Protein AF-0000000075324319 (afdb_homodimer)

Organism: Citrus sinensis (NCBI:txid2711)

Sequence (374 aa):
MEMEGKIQKNSRFKRVCVFCGSSTGKRNCYSDAAIDLAHELVARRLDLVYGGGSIGLMGLVSKAVHHGGGNVIGIIPRTLMNKEITGETVGEVRPVADMHQRKAEMARHSDCFIALPGGYGTLEELLEVITWAQLGIHDKPVCVANKPKSPLMMALSSLLSATSLSQHQTLKNLFKNLRSTCLCMMEMEMEGKIQKNSRFKRVCVFCGSSTGKRNCYSDAAIDLAHELVARRLDLVYGGGSIGLMGLVSKAVHHGGGNVIGIIPRTLMNKEITGETVGEVRPVADMHQRKAEMARHSDCFIALPGGYGTLEELLEVITWAQLGIHDKPVCVANKPKSPLMMALSSLLSATSLSQHQTLKNLFKNLRSTCLCMME

Solvent-accessible surface area (backbone atoms only — not comparable to full-atom values): 18983 Å² total; per-residue (Å²): 137,81,77,73,71,77,73,71,55,74,44,85,47,54,25,37,21,45,38,44,12,72,49,49,69,94,44,68,67,46,49,51,49,32,46,52,50,18,53,49,32,34,69,41,66,28,27,40,27,35,63,46,33,28,33,36,34,34,22,48,25,46,47,49,19,40,73,63,71,27,53,34,39,18,33,26,24,58,86,44,40,76,75,33,45,81,56,74,75,63,72,43,76,42,74,35,86,35,71,63,52,25,55,50,51,44,55,70,64,30,52,31,38,36,31,42,61,49,42,56,60,25,50,24,56,49,34,44,55,52,38,36,36,74,71,63,75,43,84,59,55,43,22,35,48,56,56,80,82,28,30,62,41,39,15,49,49,28,39,48,69,58,26,82,58,75,69,57,65,66,54,68,50,19,66,20,50,50,80,66,40,32,58,42,62,38,88,138,80,77,73,70,77,73,70,55,74,44,86,45,55,24,36,21,46,37,44,12,71,50,49,70,95,44,67,67,45,50,50,50,32,47,52,50,19,52,50,31,35,68,40,66,28,28,41,28,36,62,46,34,27,34,35,33,33,21,48,26,49,46,49,20,40,74,65,71,28,54,31,39,17,33,28,24,59,86,43,41,76,75,32,44,80,56,74,76,64,73,44,75,43,75,34,87,33,70,63,52,25,54,50,50,45,55,70,63,29,52,31,40,37,31,42,60,48,41,56,59,26,50,26,56,51,33,43,57,52,37,36,37,73,71,62,74,45,84,59,54,44,22,37,48,55,56,78,83,30,29,62,41,40,16,48,50,29,38,47,68,60,26,82,55,76,69,52,66,66,54,69,51,19,66,20,49,50,80,68,38,33,57,42,63,36,88

Radius of gyration: 21.72 Å; Cα contacts (8 Å, |Δi|>4): 749; chains: 2; bounding box: 38×88×51 Å

Structure (mmCIF, N/CA/C/O backbone):
data_AF-0000000075324319-model_v1
#
loop_
_entity.id
_entity.type
_entity.pdbx_description
1 polymer "Cytokinin riboside 5'-monophosphate phosphoribohydrolase"
#
loop_
_atom_site.group_PDB
_atom_site.id
_atom_site.type_symbol
_atom_site.label_atom_id
_atom_site.label_alt_id
_atom_site.label_comp_id
_atom_site.label_asym_id
_atom_site.label_entity_id
_atom_site.label_seq_id
_atom_site.pdbx_PDB_ins_code
_atom_site.Cartn_x
_atom_site.Cartn_y
_atom_site.Cartn_z
_atom_site.occupancy
_atom_site.B_iso_or_equiv
_atom_site.auth_seq_id
_atom_site.auth_comp_id
_atom_site.auth_asym_id
_atom_site.auth_atom_id
_atom_site.pdbx_PDB_model_num
ATOM 1 N N . MET A 1 1 ? 12.469 -40.875 -32.312 1 28.97 1 MET A N 1
ATOM 2 C CA . MET A 1 1 ? 11.438 -39.938 -31.844 1 28.97 1 MET A CA 1
ATOM 3 C C . MET A 1 1 ? 11.836 -39.312 -30.516 1 28.97 1 MET A C 1
ATOM 5 O O . MET A 1 1 ? 11.711 -39.938 -29.469 1 28.97 1 MET A O 1
ATOM 9 N N . GLU A 1 2 ? 12.969 -38.562 -30.328 1 32.25 2 GLU A N 1
ATOM 10 C CA . GLU A 1 2 ? 13.875 -38.188 -29.25 1 32.25 2 GLU A CA 1
ATOM 11 C C . GLU A 1 2 ? 13.172 -37.25 -28.25 1 32.25 2 GLU A C 1
ATOM 13 O O . GLU A 1 2 ? 12.5 -36.312 -28.656 1 32.25 2 GLU A O 1
ATOM 18 N N . MET A 1 3 ? 12.641 -37.781 -27.109 1 31.81 3 MET A N 1
ATOM 19 C CA . MET A 1 3 ? 12 -37.156 -25.953 1 31.81 3 MET A CA 1
ATOM 20 C C . MET A 1 3 ? 12.703 -35.875 -25.578 1 31.81 3 MET A C 1
ATOM 22 O O . MET A 1 3 ? 13.867 -35.875 -25.188 1 31.81 3 MET A O 1
ATOM 26 N N . GLU A 1 4 ? 12.656 -34.844 -26.406 1 35.25 4 GLU A N 1
ATOM 27 C CA . GLU A 1 4 ? 13.234 -33.562 -26.062 1 35.25 4 GLU A CA 1
ATOM 28 C C . GLU A 1 4 ? 13.109 -33.281 -24.562 1 35.25 4 GLU A C 1
ATOM 30 O O . GLU A 1 4 ? 12.016 -33.375 -24 1 35.25 4 GLU A O 1
ATOM 35 N N . GLY A 1 5 ? 13.984 -33.719 -23.797 1 35.56 5 GLY A N 1
ATOM 36 C CA . GLY A 1 5 ? 14.188 -33.531 -22.375 1 35.56 5 GLY A CA 1
ATOM 37 C C . GLY A 1 5 ? 13.617 -32.219 -21.844 1 35.56 5 GLY A C 1
ATOM 38 O O . GLY A 1 5 ? 13.914 -31.156 -22.359 1 35.56 5 GLY A O 1
ATOM 39 N N . LYS A 1 6 ? 12.32 -32.125 -21.516 1 40.47 6 LYS A N 1
ATOM 40 C CA . LYS A 1 6 ? 11.734 -31.016 -20.781 1 40.47 6 LYS A CA 1
ATOM 41 C C . LYS A 1 6 ? 12.766 -30.344 -19.875 1 40.47 6 LYS A C 1
ATOM 43 O O . LYS A 1 6 ? 13.242 -30.953 -18.922 1 40.47 6 LYS A O 1
ATOM 48 N N . ILE A 1 7 ? 13.828 -29.672 -20.344 1 40.31 7 ILE A N 1
ATOM 49 C CA . ILE A 1 7 ? 14.82 -28.922 -19.578 1 40.31 7 ILE A CA 1
ATOM 50 C C . ILE A 1 7 ? 14.156 -28.266 -18.359 1 40.31 7 ILE A C 1
ATOM 52 O O . ILE A 1 7 ? 13.258 -27.438 -18.516 1 40.31 7 ILE A O 1
ATOM 56 N N . GLN A 1 8 ? 13.945 -29.016 -17.344 1 46.31 8 GLN A N 1
ATOM 57 C CA . GLN A 1 8 ? 13.578 -28.531 -16.016 1 46.31 8 GLN A CA 1
ATOM 58 C C . GLN A 1 8 ? 14.297 -27.234 -15.68 1 46.31 8 GLN A C 1
ATOM 60 O O . GLN A 1 8 ? 15.531 -27.203 -15.625 1 46.31 8 GLN A O 1
ATOM 65 N N . LYS A 1 9 ? 13.852 -26.047 -16.172 1 49.28 9 LYS A N 1
ATOM 66 C CA . LYS A 1 9 ? 14.453 -24.75 -15.875 1 49.28 9 LYS A CA 1
ATOM 67 C C . LYS A 1 9 ? 14.5 -24.5 -14.375 1 49.28 9 LYS A C 1
ATOM 69 O O . LYS A 1 9 ? 13.477 -24.578 -13.695 1 49.28 9 LYS A O 1
ATOM 74 N N . ASN A 1 10 ? 15.594 -24.938 -13.719 1 54.97 10 ASN A N 1
ATOM 75 C CA . ASN A 1 10 ? 15.805 -24.75 -12.281 1 54.97 10 ASN A CA 1
ATOM 76 C C . ASN A 1 10 ? 15.805 -23.281 -11.898 1 54.97 10 ASN A C 1
ATOM 78 O O . ASN A 1 10 ? 16.625 -22.5 -12.406 1 54.97 10 ASN A O 1
ATOM 82 N N . SER A 1 11 ? 14.734 -22.719 -11.406 1 58.16 11 SER A N 1
ATOM 83 C CA . SER A 1 11 ? 14.609 -21.328 -10.969 1 58.16 11 SER A CA 1
ATOM 84 C C . SER A 1 11 ? 15.352 -21.094 -9.656 1 58.16 11 SER A C 1
ATOM 86 O O . SER A 1 11 ? 15.422 -22 -8.812 1 58.16 11 SER A O 1
ATOM 88 N N . ARG A 1 12 ? 16.094 -20.016 -9.625 1 72.25 12 ARG A N 1
ATOM 89 C CA . ARG A 1 12 ? 16.688 -19.562 -8.375 1 72.25 12 ARG A CA 1
ATOM 90 C C . ARG A 1 12 ? 15.625 -19.266 -7.324 1 72.25 12 ARG A C 1
ATOM 92 O O . ARG A 1 12 ? 15.914 -19.219 -6.129 1 72.25 12 ARG A O 1
ATOM 99 N N . PHE A 1 13 ? 14.383 -19.344 -7.898 1 82.5 13 PHE A N 1
ATOM 100 C CA . PHE A 1 13 ? 13.273 -19.047 -6.992 1 82.5 13 PHE A CA 1
ATOM 101 C C . PHE A 1 13 ? 12.445 -20.297 -6.734 1 82.5 13 PHE A C 1
ATOM 103 O O . PHE A 1 13 ? 12.383 -21.188 -7.578 1 82.5 13 PHE A O 1
ATOM 110 N N . LYS A 1 14 ? 11.898 -20.344 -5.645 1 91.88 14 LYS A N 1
ATOM 111 C CA . LYS A 1 14 ? 11.062 -21.484 -5.285 1 91.88 14 LYS A CA 1
ATOM 112 C C . LYS A 1 14 ? 9.594 -21.078 -5.176 1 91.88 14 LYS A C 1
ATOM 114 O O . LYS A 1 14 ? 8.711 -21.844 -5.562 1 91.88 14 LYS A O 1
ATOM 119 N N . ARG A 1 15 ? 9.367 -19.859 -4.68 1 96.19 15 ARG A N 1
ATOM 120 C CA . ARG A 1 15 ? 7.996 -19.422 -4.438 1 96.19 15 ARG A CA 1
ATOM 121 C C . ARG A 1 15 ? 7.762 -18.031 -5.012 1 96.19 15 ARG A C 1
ATOM 123 O O . ARG A 1 15 ? 8.562 -17.109 -4.793 1 96.19 15 ARG A O 1
ATOM 130 N N . VAL A 1 16 ? 6.637 -17.891 -5.73 1 94.69 16 VAL A N 1
ATOM 131 C CA . VAL A 1 16 ? 6.277 -16.641 -6.379 1 94.69 16 VAL A CA 1
ATOM 132 C C . VAL A 1 16 ? 5.004 -16.078 -5.75 1 94.69 16 VAL A C 1
ATOM 134 O O . VAL A 1 16 ? 3.99 -16.766 -5.664 1 94.69 16 VAL A O 1
ATOM 137 N N . CYS A 1 17 ? 5.109 -14.859 -5.309 1 97.38 17 CYS A N 1
ATOM 138 C CA . CYS A 1 17 ? 3.926 -14.141 -4.844 1 97.38 17 CYS A CA 1
ATOM 139 C C . CYS A 1 17 ? 3.193 -13.484 -6.012 1 97.38 17 CYS A C 1
ATOM 141 O O . CYS A 1 17 ? 3.785 -12.711 -6.766 1 97.38 17 CYS A O 1
ATOM 143 N N . VAL A 1 18 ? 1.938 -13.805 -6.156 1 95.62 18 VAL A N 1
ATOM 144 C CA . VAL A 1 18 ? 1.154 -13.219 -7.242 1 95.62 18 VAL A CA 1
ATOM 145 C C . VAL A 1 18 ? 0.071 -12.312 -6.668 1 95.62 18 VAL A C 1
ATOM 147 O O . VAL A 1 18 ? -0.739 -12.742 -5.844 1 95.62 18 VAL A O 1
ATOM 150 N N . PHE A 1 19 ? 0.114 -11.039 -7.078 1 95.19 19 PHE A N 1
ATOM 151 C CA . PHE A 1 19 ? -0.96 -10.086 -6.809 1 95.19 19 PHE A CA 1
ATOM 152 C C . PHE A 1 19 ? -1.926 -10.016 -7.988 1 95.19 19 PHE A C 1
ATOM 154 O O . PHE A 1 19 ? -1.509 -9.789 -9.125 1 95.19 19 PHE A O 1
ATOM 161 N N . CYS A 1 20 ? -3.273 -10.18 -7.66 1 91.44 20 CYS A N 1
ATOM 162 C CA . CYS A 1 20 ? -4.238 -10.078 -8.75 1 91.44 20 CYS A CA 1
ATOM 163 C C . CYS A 1 20 ? -5.641 -9.805 -8.219 1 91.44 20 CYS A C 1
ATOM 165 O O . CYS A 1 20 ? -5.875 -9.883 -7.008 1 91.44 20 CYS A O 1
ATOM 167 N N . GLY A 1 21 ? -6.504 -9.5 -9.117 1 88.06 21 GLY A N 1
ATOM 168 C CA . GLY A 1 21 ? -7.812 -8.992 -8.75 1 88.06 21 GLY A CA 1
ATOM 169 C C . GLY A 1 21 ? -8.742 -10.07 -8.219 1 88.06 21 GLY A C 1
ATOM 170 O O . GLY A 1 21 ? -8.695 -11.219 -8.664 1 88.06 21 GLY A O 1
ATOM 171 N N . SER A 1 22 ? -9.664 -9.672 -7.332 1 88.62 22 SER A N 1
ATOM 172 C CA . SER A 1 22 ? -10.727 -10.539 -6.836 1 88.62 22 SER A CA 1
ATOM 173 C C . SER A 1 22 ? -11.859 -10.672 -7.848 1 88.62 22 SER A C 1
ATOM 175 O O . SER A 1 22 ? -12.812 -11.422 -7.625 1 88.62 22 SER A O 1
ATOM 177 N N . SER A 1 23 ? -11.766 -9.945 -8.891 1 84.69 23 SER A N 1
ATOM 178 C CA . SER A 1 23 ? -12.68 -10.055 -10.031 1 84.69 23 SER A CA 1
ATOM 179 C C . SER A 1 23 ? -11.922 -10.391 -11.305 1 84.69 23 SER A C 1
ATOM 181 O O . SER A 1 23 ? -10.703 -10.219 -11.383 1 84.69 23 SER A O 1
ATOM 183 N N . THR A 1 24 ? -12.602 -10.984 -12.336 1 79.19 24 THR A N 1
ATOM 184 C CA . THR A 1 24 ? -11.945 -11.336 -13.586 1 79.19 24 THR A CA 1
ATOM 185 C C . THR A 1 24 ? -11.805 -10.109 -14.484 1 79.19 24 THR A C 1
ATOM 187 O O . THR A 1 24 ? -11.039 -10.117 -15.445 1 79.19 24 THR A O 1
ATOM 190 N N . GLY A 1 25 ? -12.367 -9.086 -14.016 1 70.44 25 GLY A N 1
ATOM 191 C CA . GLY A 1 25 ? -12.375 -7.902 -14.859 1 70.44 25 GLY A CA 1
ATOM 192 C C . GLY A 1 25 ? -13.211 -8.062 -16.109 1 70.44 25 GLY A C 1
ATOM 193 O O . GLY A 1 25 ? -13.969 -9.023 -16.234 1 70.44 25 GLY A O 1
ATOM 194 N N . LYS A 1 26 ? -13.219 -6.977 -16.891 1 67.44 26 LYS A N 1
ATOM 195 C CA . LYS A 1 26 ? -14.078 -6.926 -18.078 1 67.44 26 LYS A CA 1
ATOM 196 C C . LYS A 1 26 ? -13.367 -7.5 -19.297 1 67.44 26 LYS A C 1
ATOM 198 O O . LYS A 1 26 ? -14 -7.762 -20.328 1 67.44 26 LYS A O 1
ATOM 203 N N . ARG A 1 27 ? -12.086 -7.828 -19.062 1 67.94 27 ARG A N 1
ATOM 204 C CA . ARG A 1 27 ? -11.336 -8.219 -20.25 1 67.94 27 ARG A CA 1
ATOM 205 C C . ARG A 1 27 ? -10.867 -9.664 -20.141 1 67.94 27 ARG A C 1
ATOM 207 O O . ARG A 1 27 ? -10.234 -10.055 -19.156 1 67.94 27 ARG A O 1
ATOM 214 N N . ASN A 1 28 ? -11.164 -10.383 -21.188 1 75.5 28 ASN A N 1
ATOM 215 C CA . ASN A 1 28 ? -10.727 -11.773 -21.281 1 75.5 28 ASN A CA 1
ATOM 216 C C . ASN A 1 28 ? -9.211 -11.891 -21.188 1 75.5 28 ASN A C 1
ATOM 218 O O . ASN A 1 28 ? -8.688 -12.906 -20.719 1 75.5 28 ASN A O 1
ATOM 222 N N . CYS A 1 29 ? -8.656 -10.914 -21.594 1 76.62 29 CYS A N 1
ATOM 223 C CA . CYS A 1 29 ? -7.195 -10.938 -21.625 1 76.62 29 CYS A CA 1
ATOM 224 C C . CYS A 1 29 ? -6.637 -11.039 -20.203 1 76.62 29 CYS A C 1
ATOM 226 O O . CYS A 1 29 ? -5.527 -11.539 -20 1 76.62 29 CYS A O 1
ATOM 228 N N . TYR A 1 30 ? -7.422 -10.688 -19.219 1 81.75 30 TYR A N 1
ATOM 229 C CA . TYR A 1 30 ? -6.969 -10.805 -17.828 1 81.75 30 TYR A CA 1
ATOM 230 C C . TYR A 1 30 ? -6.961 -12.266 -17.391 1 81.75 30 TYR A C 1
ATOM 232 O O . TYR A 1 30 ? -6 -12.727 -16.766 1 81.75 30 TYR A O 1
ATOM 240 N N . SER A 1 31 ? -7.957 -12.922 -17.766 1 87.88 31 SER A N 1
ATOM 241 C CA . SER A 1 31 ? -8.047 -14.344 -17.453 1 87.88 31 SER A CA 1
ATOM 242 C C . SER A 1 31 ? -6.957 -15.148 -18.156 1 87.88 31 SER A C 1
ATOM 244 O O . SER A 1 31 ? -6.359 -16.047 -17.578 1 87.88 31 SER A O 1
ATOM 246 N N . ASP A 1 32 ? -6.719 -14.789 -19.359 1 86.06 32 ASP A N 1
ATOM 247 C CA . ASP A 1 32 ? -5.676 -15.461 -20.125 1 86.06 32 ASP A CA 1
ATOM 248 C C . ASP A 1 32 ? -4.309 -15.281 -19.469 1 86.06 32 ASP A C 1
ATOM 250 O O . ASP A 1 32 ? -3.521 -16.219 -19.391 1 86.06 32 ASP A O 1
ATOM 254 N N . ALA A 1 33 ? -4.043 -14.109 -19.016 1 84.19 33 ALA A N 1
ATOM 255 C CA . ALA A 1 33 ? -2.771 -13.812 -18.359 1 84.19 33 ALA A CA 1
ATOM 256 C C . ALA A 1 33 ? -2.604 -14.648 -17.078 1 84.19 33 ALA A C 1
ATOM 258 O O . ALA A 1 33 ? -1.512 -15.148 -16.797 1 84.19 33 ALA A O 1
ATOM 259 N N . ALA A 1 34 ? -3.693 -14.766 -16.406 1 89.94 34 ALA A N 1
ATOM 260 C CA . ALA A 1 34 ? -3.662 -15.555 -15.172 1 89.94 34 ALA A CA 1
ATOM 261 C C . ALA A 1 34 ? -3.367 -17.016 -15.469 1 89.94 34 ALA A C 1
ATOM 263 O O . ALA A 1 34 ? -2.529 -17.641 -14.805 1 89.94 34 ALA A O 1
ATOM 264 N N . ILE A 1 35 ? -3.969 -17.5 -16.484 1 91.12 35 ILE A N 1
ATOM 265 C CA . ILE A 1 35 ? -3.812 -18.906 -16.844 1 91.12 35 ILE A CA 1
ATOM 266 C C . ILE A 1 35 ? -2.41 -19.141 -17.406 1 91.12 35 ILE A C 1
ATOM 268 O O . ILE A 1 35 ? -1.756 -20.125 -17.062 1 91.12 35 ILE A O 1
ATOM 272 N N . ASP A 1 36 ? -1.982 -18.234 -18.203 1 88.19 36 ASP A N 1
ATOM 273 C CA . ASP A 1 36 ? -0.638 -18.328 -18.766 1 88.19 36 ASP A CA 1
ATOM 274 C C . ASP A 1 36 ? 0.418 -18.328 -17.672 1 88.19 36 ASP A C 1
ATOM 276 O O . ASP A 1 36 ? 1.362 -19.109 -17.703 1 88.19 36 ASP A O 1
ATOM 280 N N . LEU A 1 37 ? 0.26 -17.438 -16.734 1 89.69 37 LEU A N 1
ATOM 281 C CA . LEU A 1 37 ? 1.2 -17.391 -15.617 1 89.69 37 LEU A CA 1
ATOM 282 C C . LEU A 1 37 ? 1.175 -18.688 -14.82 1 89.69 37 LEU A C 1
ATOM 284 O O . LEU A 1 37 ? 2.227 -19.219 -14.461 1 89.69 37 LEU A O 1
ATOM 288 N N . ALA A 1 38 ? 0.025 -19.188 -14.609 1 93.81 38 ALA A N 1
ATOM 289 C CA . ALA A 1 38 ? -0.112 -20.438 -13.867 1 93.81 38 ALA A CA 1
ATOM 290 C C . ALA A 1 38 ? 0.639 -21.562 -14.555 1 93.81 38 ALA A C 1
ATOM 292 O O . ALA A 1 38 ? 1.379 -22.312 -13.914 1 93.81 38 ALA A O 1
ATOM 293 N N . HIS A 1 39 ? 0.461 -21.641 -15.812 1 92.5 39 HIS A N 1
ATOM 294 C CA . HIS A 1 39 ? 1.127 -22.688 -16.578 1 92.5 39 HIS A CA 1
ATOM 295 C C . HIS A 1 39 ? 2.643 -22.547 -16.516 1 92.5 39 HIS A C 1
ATOM 297 O O . HIS A 1 39 ? 3.359 -23.547 -16.391 1 92.5 39 HIS A O 1
ATOM 303 N N . GLU A 1 40 ? 3.086 -21.312 -16.531 1 87.88 40 GLU A N 1
ATOM 304 C CA . GLU A 1 40 ? 4.52 -21.062 -16.422 1 87.88 40 GLU A CA 1
ATOM 305 C C . GLU A 1 40 ? 5.059 -21.469 -15.055 1 87.88 40 GLU A C 1
ATOM 307 O O . GLU A 1 40 ? 6.141 -22.047 -14.953 1 87.88 40 GLU A O 1
ATOM 312 N N . LEU A 1 41 ? 4.355 -21.188 -14.047 1 91.69 41 LEU A N 1
ATOM 313 C CA . LEU A 1 41 ? 4.773 -21.547 -12.695 1 91.69 41 LEU A CA 1
ATOM 314 C C . LEU A 1 41 ? 4.891 -23.062 -12.562 1 91.69 41 LEU A C 1
ATOM 316 O O . LEU A 1 41 ? 5.887 -23.562 -12.039 1 91.69 41 LEU A O 1
ATOM 320 N N . VAL A 1 42 ? 3.928 -23.75 -13.07 1 93.69 42 VAL A N 1
ATOM 321 C CA . VAL A 1 42 ? 3.906 -25.219 -12.984 1 93.69 42 VAL A CA 1
ATOM 322 C C . VAL A 1 42 ? 5.07 -25.797 -13.781 1 93.69 42 VAL A C 1
ATOM 324 O O . VAL A 1 42 ? 5.797 -26.672 -13.297 1 93.69 42 VAL A O 1
ATOM 327 N N . ALA A 1 43 ? 5.23 -25.266 -14.984 1 89.31 43 ALA A N 1
ATOM 328 C CA . ALA A 1 43 ? 6.281 -25.75 -15.875 1 89.31 43 ALA A CA 1
ATOM 329 C C . ALA A 1 43 ? 7.66 -25.562 -15.25 1 89.31 43 ALA A C 1
ATOM 331 O O . ALA A 1 43 ? 8.555 -26.391 -15.461 1 89.31 43 ALA A O 1
ATOM 332 N N . ARG A 1 44 ? 7.773 -24.562 -14.406 1 87.94 44 ARG A N 1
ATOM 333 C CA . ARG A 1 44 ? 9.07 -24.25 -13.812 1 87.94 44 ARG A CA 1
ATOM 334 C C . ARG A 1 44 ? 9.156 -24.781 -12.383 1 87.94 44 ARG A C 1
ATOM 336 O O . ARG A 1 44 ? 10.141 -24.531 -11.688 1 87.94 44 ARG A O 1
ATOM 343 N N . ARG A 1 45 ? 8.141 -25.422 -11.969 1 92.44 45 ARG A N 1
ATOM 344 C CA . ARG A 1 45 ? 8.07 -26.031 -10.641 1 92.44 45 ARG A CA 1
ATOM 345 C C . ARG A 1 45 ? 8.195 -24.969 -9.547 1 92.44 45 ARG A C 1
ATOM 347 O O . ARG A 1 45 ? 8.945 -25.141 -8.586 1 92.44 45 ARG A O 1
ATOM 354 N N . LEU A 1 46 ? 7.539 -23.891 -9.773 1 92.94 46 LEU A N 1
ATOM 355 C CA . LEU A 1 46 ? 7.461 -22.812 -8.805 1 92.94 46 LEU A CA 1
ATOM 356 C C . LEU A 1 46 ? 6.152 -22.875 -8.023 1 92.94 46 LEU A C 1
ATOM 358 O O . LEU A 1 46 ? 5.098 -23.172 -8.586 1 92.94 46 LEU A O 1
ATOM 362 N N . ASP A 1 47 ? 6.254 -22.578 -6.742 1 96.62 47 ASP A N 1
ATOM 363 C CA . ASP A 1 47 ? 5.074 -22.531 -5.887 1 96.62 47 ASP A CA 1
ATOM 364 C C . ASP A 1 47 ? 4.395 -21.172 -5.953 1 96.62 47 ASP A C 1
ATOM 366 O O . ASP A 1 47 ? 5.051 -20.156 -6.184 1 96.62 47 ASP A O 1
ATOM 370 N N . LEU A 1 48 ? 3.111 -21.234 -5.719 1 97.81 48 LEU A N 1
ATOM 371 C CA . LEU A 1 48 ? 2.314 -20 -5.734 1 97.81 48 LEU A CA 1
ATOM 372 C C . LEU A 1 48 ? 1.999 -19.547 -4.312 1 97.81 48 LEU A C 1
ATOM 374 O O . LEU A 1 48 ? 1.531 -20.344 -3.49 1 97.81 48 LEU A O 1
ATOM 378 N N . VAL A 1 49 ? 2.283 -18.312 -3.996 1 98.62 49 VAL A N 1
ATOM 379 C CA . VAL A 1 49 ? 1.758 -17.578 -2.844 1 98.62 49 VAL A CA 1
ATOM 380 C C . VAL A 1 49 ? 0.825 -16.469 -3.312 1 98.62 49 VAL A C 1
ATOM 382 O O . VAL A 1 49 ? 1.187 -15.672 -4.184 1 98.62 49 VAL A O 1
ATOM 385 N N . TYR A 1 50 ? -0.432 -16.438 -2.809 1 98.38 50 TYR A N 1
ATOM 386 C CA . TYR A 1 50 ? -1.369 -15.414 -3.258 1 98.38 50 TYR A CA 1
ATOM 387 C C . TYR A 1 50 ? -2.322 -15.023 -2.137 1 98.38 50 TYR A C 1
ATOM 389 O O . TYR A 1 50 ? -2.189 -15.492 -1.006 1 98.38 50 TYR A O 1
ATOM 397 N N . GLY A 1 51 ? -3.254 -14.195 -2.445 1 97.94 51 GLY A N 1
ATOM 398 C CA . GLY A 1 51 ? -4.062 -13.555 -1.419 1 97.94 51 GLY A CA 1
ATOM 399 C C . GLY A 1 51 ? -5.168 -14.445 -0.887 1 97.94 51 GLY A C 1
ATOM 400 O O . GLY A 1 51 ? -5.977 -14.016 -0.064 1 97.94 51 GLY A O 1
ATOM 401 N N . GLY A 1 52 ? -5.352 -15.578 -1.391 1 97.75 52 GLY A N 1
ATOM 402 C CA . GLY A 1 52 ? -6.141 -16.625 -0.749 1 97.75 52 GLY A CA 1
ATOM 403 C C . GLY A 1 52 ? -7.578 -16.656 -1.231 1 97.75 52 GLY A C 1
ATOM 404 O O . GLY A 1 52 ? -8.344 -17.547 -0.845 1 97.75 52 GLY A O 1
ATOM 405 N N . GLY A 1 53 ? -8.023 -15.734 -2.021 1 96.31 53 GLY A N 1
ATOM 406 C CA . GLY A 1 53 ? -9.391 -15.758 -2.514 1 96.31 53 GLY A CA 1
ATOM 407 C C . GLY A 1 53 ? -9.648 -16.875 -3.514 1 96.31 53 GLY A C 1
ATOM 408 O O . GLY A 1 53 ? -8.742 -17.266 -4.254 1 96.31 53 GLY A O 1
ATOM 409 N N . SER A 1 54 ? -10.898 -17.312 -3.559 1 96.56 54 SER A N 1
ATOM 410 C CA . SER A 1 54 ? -11.273 -18.359 -4.492 1 96.56 54 SER A CA 1
ATOM 411 C C . SER A 1 54 ? -12 -17.797 -5.703 1 96.56 54 SER A C 1
ATOM 413 O O . SER A 1 54 ? -12.508 -18.547 -6.539 1 96.56 54 SER A O 1
ATOM 415 N N . ILE A 1 55 ? -12.039 -16.453 -5.809 1 93.62 55 ILE A N 1
ATOM 416 C CA . ILE A 1 55 ? -12.844 -15.797 -6.832 1 93.62 55 ILE A CA 1
ATOM 417 C C . ILE A 1 55 ? -11.938 -14.969 -7.742 1 93.62 55 ILE A C 1
ATOM 419 O O . ILE A 1 55 ? -10.781 -14.688 -7.395 1 93.62 55 ILE A O 1
ATOM 423 N N . GLY A 1 56 ? -12.469 -14.648 -8.961 1 93.19 56 GLY A N 1
ATOM 424 C CA . GLY A 1 56 ? -11.758 -13.758 -9.867 1 93.19 56 GLY A CA 1
ATOM 425 C C . GLY A 1 56 ? -10.469 -14.359 -10.398 1 93.19 56 GLY A C 1
ATOM 426 O O . GLY A 1 56 ? -10.391 -15.562 -10.641 1 93.19 56 GLY A O 1
ATOM 427 N N . LEU A 1 57 ? -9.539 -13.469 -10.602 1 93.19 57 LEU A N 1
ATOM 428 C CA . LEU A 1 57 ? -8.242 -13.922 -11.094 1 93.19 57 LEU A CA 1
ATOM 429 C C . LEU A 1 57 ? -7.508 -14.734 -10.031 1 93.19 57 LEU A C 1
ATOM 431 O O . LEU A 1 57 ? -6.75 -15.648 -10.352 1 93.19 57 LEU A O 1
ATOM 435 N N . MET A 1 58 ? -7.805 -14.391 -8.773 1 96.62 58 MET A N 1
ATOM 436 C CA . MET A 1 58 ? -7.219 -15.164 -7.68 1 96.62 58 MET A CA 1
ATOM 437 C C . MET A 1 58 ? -7.629 -16.625 -7.773 1 96.62 58 MET A C 1
ATOM 439 O O . MET A 1 58 ? -6.781 -17.516 -7.68 1 96.62 58 MET A O 1
ATOM 443 N N . GLY A 1 59 ? -8.898 -16.844 -7.969 1 96.94 59 GLY A N 1
ATOM 444 C CA . GLY A 1 59 ? -9.391 -18.203 -8.117 1 96.94 59 GLY A CA 1
ATOM 445 C C . GLY A 1 59 ? -8.828 -18.922 -9.336 1 96.94 59 GLY A C 1
ATOM 446 O O . GLY A 1 59 ? -8.438 -20.078 -9.266 1 96.94 59 GLY A O 1
ATOM 447 N N . LEU A 1 60 ? -8.719 -18.203 -10.406 1 95.62 60 LEU A N 1
ATOM 448 C CA . LEU A 1 60 ? -8.258 -18.766 -11.672 1 95.62 60 LEU A CA 1
ATOM 449 C C . LEU A 1 60 ? -6.805 -19.219 -11.562 1 95.62 60 LEU A C 1
ATOM 451 O O . LEU A 1 60 ? -6.477 -20.359 -11.914 1 95.62 60 LEU A O 1
ATOM 455 N N . VAL A 1 61 ? -5.934 -18.359 -11.047 1 96.12 61 VAL A N 1
ATOM 456 C CA . VAL A 1 61 ? -4.508 -18.656 -11.016 1 96.12 61 VAL A CA 1
ATOM 457 C C . VAL A 1 61 ? -4.238 -19.766 -9.992 1 96.12 61 VAL A C 1
ATOM 459 O O . VAL A 1 61 ? -3.445 -20.672 -10.25 1 96.12 61 VAL A O 1
ATOM 462 N N . SER A 1 62 ? -4.891 -19.734 -8.836 1 98.19 62 SER A N 1
ATOM 463 C CA . SER A 1 62 ? -4.652 -20.719 -7.797 1 98.19 62 SER A CA 1
ATOM 464 C C . SER A 1 62 ? -5.113 -22.109 -8.234 1 98.19 62 SER A C 1
ATOM 466 O O . SER A 1 62 ? -4.391 -23.094 -8.062 1 98.19 62 SER A O 1
ATOM 468 N N . LYS A 1 63 ? -6.266 -22.219 -8.852 1 97.94 63 LYS A N 1
ATOM 469 C CA . LYS A 1 63 ? -6.789 -23.5 -9.312 1 97.94 63 LYS A CA 1
ATOM 470 C C . LYS A 1 63 ? -5.93 -24.078 -10.438 1 97.94 63 LYS A C 1
ATOM 472 O O . LYS A 1 63 ? -5.641 -25.266 -10.461 1 97.94 63 LYS A O 1
ATOM 477 N N . ALA A 1 64 ? -5.59 -23.188 -11.391 1 97.5 64 ALA A N 1
ATOM 478 C CA . ALA A 1 64 ? -4.781 -23.641 -12.516 1 97.5 64 ALA A CA 1
ATOM 479 C C . ALA A 1 64 ? -3.438 -24.188 -12.047 1 97.5 64 ALA A C 1
ATOM 481 O O . ALA A 1 64 ? -2.979 -25.219 -12.531 1 97.5 64 ALA A O 1
ATOM 482 N N . VAL A 1 65 ? -2.803 -23.5 -11.086 1 97.75 65 VAL A N 1
ATOM 483 C CA . VAL A 1 65 ? -1.538 -23.984 -10.547 1 97.75 65 VAL A CA 1
ATOM 484 C C . VAL A 1 65 ? -1.757 -25.312 -9.836 1 97.75 65 VAL A C 1
ATOM 486 O O . VAL A 1 65 ? -1.028 -26.281 -10.07 1 97.75 65 VAL A O 1
ATOM 489 N N . HIS A 1 66 ? -2.74 -25.406 -9.031 1 98.38 66 HIS A N 1
ATOM 490 C CA . HIS A 1 66 ? -3.029 -26.594 -8.242 1 98.38 66 HIS A CA 1
ATOM 491 C C . HIS A 1 66 ? -3.342 -27.781 -9.133 1 98.38 66 HIS A C 1
ATOM 493 O O . HIS A 1 66 ? -2.805 -28.875 -8.93 1 98.38 66 HIS A O 1
ATOM 499 N N . HIS A 1 67 ? -4.141 -27.578 -10.086 1 97.31 67 HIS A N 1
ATOM 500 C CA . HIS A 1 67 ? -4.543 -28.656 -10.984 1 97.31 67 HIS A CA 1
ATOM 501 C C . HIS A 1 67 ? -3.379 -29.094 -11.859 1 97.31 67 HIS A C 1
ATOM 503 O O . HIS A 1 67 ? -3.346 -30.25 -12.328 1 97.31 67 HIS A O 1
ATOM 509 N N . GLY A 1 68 ? -2.52 -28.203 -12.117 1 97.44 68 GLY A N 1
ATOM 510 C CA . GLY A 1 68 ? -1.316 -28.547 -12.859 1 97.44 68 GLY A CA 1
ATOM 511 C C . GLY A 1 68 ? -0.283 -29.281 -12.016 1 97.44 68 GLY A C 1
ATOM 512 O O . GLY A 1 68 ? 0.781 -29.641 -12.516 1 97.44 68 GLY A O 1
ATOM 513 N N . GLY A 1 69 ? -0.574 -29.453 -10.75 1 97.06 69 GLY A N 1
ATOM 514 C CA . GLY A 1 69 ? 0.297 -30.219 -9.867 1 97.06 69 GLY A CA 1
ATOM 515 C C . GLY A 1 69 ? 1.194 -29.328 -9.016 1 97.06 69 GLY A C 1
ATOM 516 O O . GLY A 1 69 ? 2.084 -29.828 -8.32 1 97.06 69 GLY A O 1
ATOM 517 N N . GLY A 1 70 ? 1.018 -28.016 -9.078 1 96.94 70 GLY A N 1
ATOM 518 C CA . GLY A 1 70 ? 1.824 -27.094 -8.297 1 96.94 70 GLY A CA 1
ATOM 519 C C . GLY A 1 70 ? 1.31 -26.891 -6.883 1 96.94 70 GLY A C 1
ATOM 520 O O . GLY A 1 70 ? 0.172 -27.266 -6.574 1 96.94 70 GLY A O 1
ATOM 521 N N . ASN A 1 71 ? 2.166 -26.328 -6.02 1 98.06 71 ASN A N 1
ATOM 522 C CA . ASN A 1 71 ? 1.798 -25.984 -4.645 1 98.06 71 ASN A CA 1
ATOM 523 C C . ASN A 1 71 ? 1.246 -24.578 -4.539 1 98.06 71 ASN A C 1
ATOM 525 O O . ASN A 1 71 ? 1.771 -23.656 -5.164 1 98.06 71 ASN A O 1
ATOM 529 N N . VAL A 1 72 ? 0.172 -24.469 -3.746 1 98.62 72 VAL A N 1
ATOM 530 C CA . VAL A 1 72 ? -0.52 -23.188 -3.604 1 98.62 72 VAL A CA 1
ATOM 531 C C . VAL A 1 72 ? -0.66 -22.828 -2.125 1 98.62 72 VAL A C 1
ATOM 533 O O . VAL A 1 72 ? -1.131 -23.656 -1.329 1 98.62 72 VAL A O 1
ATOM 536 N N . ILE A 1 73 ? -0.216 -21.641 -1.746 1 98.69 73 ILE A N 1
ATOM 537 C CA . ILE A 1 73 ? -0.42 -21.078 -0.417 1 98.69 73 ILE A CA 1
ATOM 538 C C . ILE A 1 73 ? -1.236 -19.797 -0.523 1 98.69 73 ILE A C 1
ATOM 540 O O . ILE A 1 73 ? -0.793 -18.812 -1.135 1 98.69 73 ILE A O 1
ATOM 544 N N . GLY A 1 74 ? -2.391 -19.844 0.034 1 98.56 74 GLY A N 1
ATOM 545 C CA . GLY A 1 74 ? -3.229 -18.656 0.121 1 98.56 74 GLY A CA 1
ATOM 546 C C . GLY A 1 74 ? -3.229 -18.031 1.501 1 98.56 74 GLY A C 1
ATOM 547 O O . GLY A 1 74 ? -3.463 -18.719 2.5 1 98.56 74 GLY A O 1
ATOM 548 N N . ILE A 1 75 ? -2.92 -16.766 1.613 1 98.69 75 ILE A N 1
ATOM 549 C CA . ILE A 1 75 ? -2.924 -16.031 2.869 1 98.69 75 ILE A CA 1
ATOM 550 C C . ILE A 1 75 ? -4.102 -15.055 2.889 1 98.69 75 ILE A C 1
ATOM 552 O O . ILE A 1 75 ? -4.219 -14.188 2.018 1 98.69 75 ILE A O 1
ATOM 556 N N . ILE A 1 76 ? -4.98 -15.195 3.869 1 98.12 76 ILE A N 1
ATOM 557 C CA . ILE A 1 76 ? -6.227 -14.445 3.795 1 98.12 76 ILE A CA 1
ATOM 558 C C . ILE A 1 76 ? -6.621 -13.961 5.188 1 98.12 76 ILE A C 1
ATOM 560 O O . ILE A 1 76 ? -6.605 -14.734 6.148 1 98.12 76 ILE A O 1
ATOM 564 N N . PRO A 1 77 ? -6.898 -12.625 5.309 1 97.69 77 PRO A N 1
ATOM 565 C CA . PRO A 1 77 ? -7.441 -12.164 6.59 1 97.69 77 PRO A CA 1
ATOM 566 C C . PRO A 1 77 ? -8.766 -12.844 6.949 1 97.69 77 PRO A C 1
ATOM 568 O O . PRO A 1 77 ? -9.633 -13.008 6.086 1 97.69 77 PRO A O 1
ATOM 571 N N . ARG A 1 78 ? -8.922 -13.172 8.156 1 96.75 78 ARG A N 1
ATOM 572 C CA . ARG A 1 78 ? -10.156 -13.812 8.617 1 96.75 78 ARG A CA 1
ATOM 573 C C . ARG A 1 78 ? -11.375 -12.992 8.227 1 96.75 78 ARG A C 1
ATOM 575 O O . ARG A 1 78 ? -12.406 -13.547 7.848 1 96.75 78 ARG A O 1
ATOM 582 N N . THR A 1 79 ? -11.281 -11.727 8.219 1 93.75 79 THR A N 1
ATOM 583 C CA . THR A 1 79 ? -12.398 -10.82 7.969 1 93.75 79 THR A CA 1
ATOM 584 C C . THR A 1 79 ? -12.797 -10.852 6.496 1 93.75 79 THR A C 1
ATOM 586 O O . THR A 1 79 ? -13.891 -10.406 6.137 1 93.75 79 THR A O 1
ATOM 589 N N . LEU A 1 80 ? -11.938 -11.367 5.625 1 94.5 80 LEU A N 1
ATOM 590 C CA . LEU A 1 80 ? -12.227 -11.336 4.195 1 94.5 80 LEU A CA 1
ATOM 591 C C . LEU A 1 80 ? -12.617 -12.727 3.688 1 94.5 80 LEU A C 1
ATOM 593 O O . LEU A 1 80 ? -12.984 -12.883 2.521 1 94.5 80 LEU A O 1
ATOM 597 N N . MET A 1 81 ? -12.523 -13.727 4.543 1 94.88 81 MET A N 1
ATOM 598 C CA . MET A 1 81 ? -12.758 -15.109 4.125 1 94.88 81 MET A CA 1
ATOM 599 C C . MET A 1 81 ? -14.172 -15.273 3.572 1 94.88 81 MET A C 1
ATOM 601 O O . MET A 1 81 ? -14.359 -15.891 2.521 1 94.88 81 MET A O 1
ATOM 605 N N . ASN A 1 82 ? -15.109 -14.656 4.211 1 93.19 82 ASN A N 1
ATOM 606 C CA . ASN A 1 82 ? -16.5 -14.805 3.77 1 93.19 82 ASN A CA 1
ATOM 607 C C . ASN A 1 82 ? -16.734 -14.133 2.422 1 93.19 82 ASN A C 1
ATOM 609 O O . ASN A 1 82 ? -17.578 -14.57 1.642 1 93.19 82 ASN A O 1
ATOM 613 N N . LYS A 1 83 ? -16.016 -13.109 2.205 1 91.31 83 LYS A N 1
ATOM 614 C CA . LYS A 1 83 ? -16.203 -12.336 0.98 1 91.31 83 LYS A CA 1
ATOM 615 C C . LYS A 1 83 ? -15.398 -12.93 -0.172 1 91.31 83 LYS A C 1
ATOM 617 O O . LYS A 1 83 ? -15.859 -12.953 -1.313 1 91.31 83 LYS A O 1
ATOM 622 N N . GLU A 1 84 ? -14.203 -13.398 0.139 1 92.94 84 GLU A N 1
ATOM 623 C CA . GLU A 1 84 ? -13.289 -13.773 -0.933 1 92.94 84 GLU A CA 1
ATOM 624 C C . GLU A 1 84 ? -13.242 -15.289 -1.12 1 92.94 84 GLU A C 1
ATOM 626 O O . GLU A 1 84 ? -12.695 -15.781 -2.113 1 92.94 84 GLU A O 1
ATOM 631 N N . ILE A 1 85 ? -13.797 -16.078 -0.194 1 94.19 85 ILE A N 1
ATOM 632 C CA . ILE A 1 85 ? -13.883 -17.516 -0.347 1 94.19 85 ILE A CA 1
ATOM 633 C C . ILE A 1 85 ? -15.344 -17.938 -0.551 1 94.19 85 ILE A C 1
ATOM 635 O O . ILE A 1 85 ? -16.062 -18.219 0.415 1 94.19 85 ILE A O 1
ATOM 639 N N . THR A 1 86 ? -15.82 -17.906 -1.716 1 87.94 86 THR A N 1
ATOM 640 C CA . THR A 1 86 ? -17.203 -18.25 -2.016 1 87.94 86 THR A CA 1
ATOM 641 C C . THR A 1 86 ? -17.281 -19.547 -2.818 1 87.94 86 THR A C 1
ATOM 643 O O . THR A 1 86 ? -18.359 -20.062 -3.094 1 87.94 86 THR A O 1
ATOM 646 N N . GLY A 1 87 ? -16.203 -20.125 -3.172 1 87.62 87 GLY A N 1
ATOM 647 C CA . GLY A 1 87 ? -16.109 -21.375 -3.896 1 87.62 87 GLY A CA 1
ATOM 648 C C . GLY A 1 87 ? -15.039 -22.297 -3.34 1 87.62 87 GLY A C 1
ATOM 649 O O . GLY A 1 87 ? -14.727 -22.25 -2.15 1 87.62 87 GLY A O 1
ATOM 650 N N . GLU A 1 88 ? -14.648 -23.141 -4.168 1 90.38 88 GLU A N 1
ATOM 651 C CA . GLU A 1 88 ? -13.641 -24.125 -3.777 1 90.38 88 GLU A CA 1
ATOM 652 C C . GLU A 1 88 ? -12.266 -23.484 -3.617 1 90.38 88 GLU A C 1
ATOM 654 O O . GLU A 1 88 ? -11.852 -22.672 -4.461 1 90.38 88 GLU A O 1
ATOM 659 N N . THR A 1 89 ? -11.672 -23.719 -2.475 1 92.69 89 THR A N 1
ATOM 660 C CA . THR A 1 89 ? -10.281 -23.312 -2.289 1 92.69 89 THR A CA 1
ATOM 661 C C . THR A 1 89 ? -9.344 -24.484 -2.566 1 92.69 89 THR A C 1
ATOM 663 O O . THR A 1 89 ? -9.75 -25.656 -2.502 1 92.69 89 THR A O 1
ATOM 666 N N . VAL A 1 90 ? -8.164 -24.109 -2.988 1 96.38 90 VAL A N 1
ATOM 667 C CA . VAL A 1 90 ? -7.168 -25.141 -3.291 1 96.38 90 VAL A CA 1
ATOM 668 C C . VAL A 1 90 ? -5.887 -24.859 -2.506 1 96.38 90 VAL A C 1
ATOM 670 O O . VAL A 1 90 ? -5.617 -23.719 -2.119 1 96.38 90 VAL A O 1
ATOM 673 N N . GLY A 1 91 ? -5.062 -25.984 -2.225 1 97.38 91 GLY A N 1
ATOM 674 C CA . GLY A 1 91 ? -3.805 -25.828 -1.513 1 97.38 91 GLY A CA 1
ATOM 675 C C . GLY A 1 91 ? -3.986 -25.484 -0.046 1 97.38 91 GLY A C 1
ATOM 676 O O . GLY A 1 91 ? -4.977 -25.8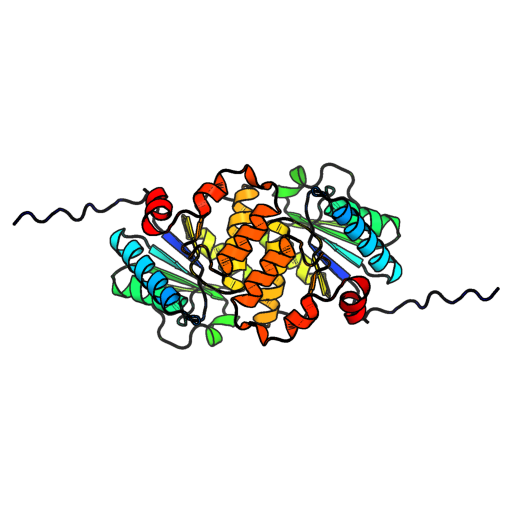75 0.571 1 97.38 91 GLY A O 1
ATOM 677 N N . GLU A 1 92 ? -3.02 -24.812 0.464 1 97.81 92 GLU A N 1
ATOM 678 C CA . GLU A 1 92 ? -3.043 -24.375 1.858 1 97.81 92 GLU A CA 1
ATOM 679 C C . GLU A 1 92 ? -3.654 -22.984 1.996 1 97.81 92 GLU A C 1
ATOM 681 O O . GLU A 1 92 ? -3.301 -22.078 1.25 1 97.81 92 GLU A O 1
ATOM 686 N N . VAL A 1 93 ? -4.605 -22.922 2.848 1 97.31 93 VAL A N 1
ATOM 687 C CA . VAL A 1 93 ? -5.195 -21.625 3.176 1 97.31 93 VAL A CA 1
ATOM 688 C C . VAL A 1 93 ? -4.762 -21.203 4.574 1 97.31 93 VAL A C 1
ATOM 690 O O . VAL A 1 93 ? -4.996 -21.922 5.551 1 97.31 93 VAL A O 1
ATOM 693 N N . ARG A 1 94 ? -4.148 -20.062 4.715 1 98.19 94 ARG A N 1
ATOM 694 C CA . ARG A 1 94 ? -3.631 -19.547 5.98 1 98.19 94 ARG A CA 1
ATOM 695 C C . ARG A 1 94 ? -4.359 -18.266 6.395 1 98.19 94 ARG A C 1
ATOM 697 O O . ARG A 1 94 ? -4.086 -17.188 5.867 1 98.19 94 ARG A O 1
ATOM 704 N N . PRO A 1 95 ? -5.277 -18.453 7.367 1 98.12 95 PRO A N 1
ATOM 705 C CA . PRO A 1 95 ? -5.922 -17.25 7.887 1 98.12 95 PRO A CA 1
ATOM 706 C C . PRO A 1 95 ? -4.973 -16.391 8.719 1 98.12 95 PRO A C 1
ATOM 708 O O . PRO A 1 95 ? -4.137 -16.922 9.461 1 98.12 95 PRO A O 1
ATOM 711 N N . VAL A 1 96 ? -5.059 -15.062 8.586 1 98.44 96 VAL A N 1
ATOM 712 C CA . VAL A 1 96 ? -4.277 -14.117 9.375 1 98.44 96 VAL A CA 1
ATOM 713 C C . VAL A 1 96 ? -5.199 -13.078 10 1 98.44 96 VAL A C 1
ATOM 715 O O . VAL A 1 96 ? -6.406 -13.07 9.742 1 98.44 96 VAL A O 1
ATOM 718 N N . ALA A 1 97 ? -4.652 -12.203 10.797 1 97.12 97 ALA A N 1
ATOM 719 C CA . ALA A 1 97 ? -5.469 -11.312 11.617 1 97.12 97 ALA A CA 1
ATOM 720 C C . ALA A 1 97 ? -5.98 -10.133 10.797 1 97.12 97 ALA A C 1
ATOM 722 O O . ALA A 1 97 ? -7.094 -9.648 11.016 1 97.12 97 ALA A O 1
ATOM 723 N N . ASP A 1 98 ? -5.145 -9.609 9.891 1 96.12 98 ASP A N 1
ATOM 724 C CA . ASP A 1 98 ? -5.523 -8.398 9.18 1 96.12 98 ASP A CA 1
ATOM 725 C C . ASP A 1 98 ? -4.75 -8.258 7.875 1 96.12 98 ASP A C 1
ATOM 727 O O . ASP A 1 98 ? -3.945 -9.125 7.527 1 96.12 98 ASP A O 1
ATOM 731 N N . MET A 1 99 ? -4.988 -7.16 7.215 1 96.31 99 MET A N 1
ATOM 732 C CA . MET A 1 99 ? -4.434 -6.938 5.883 1 96.31 99 MET A CA 1
ATOM 733 C C . MET A 1 99 ? -2.924 -6.734 5.949 1 96.31 99 MET A C 1
ATOM 735 O O . MET A 1 99 ? -2.205 -7.086 5.008 1 96.31 99 MET A O 1
ATOM 739 N N . HIS A 1 100 ? -2.395 -6.09 7.039 1 97.31 100 HIS A N 1
ATOM 740 C CA . HIS A 1 100 ? -0.953 -5.922 7.191 1 97.31 100 HIS A CA 1
ATOM 741 C C . HIS A 1 100 ? -0.254 -7.266 7.348 1 97.31 100 HIS A C 1
ATOM 743 O O . HIS A 1 100 ? 0.756 -7.527 6.691 1 97.31 100 HIS A O 1
ATOM 749 N N . GLN A 1 101 ? -0.827 -8.094 8.172 1 97.31 101 GLN A N 1
ATO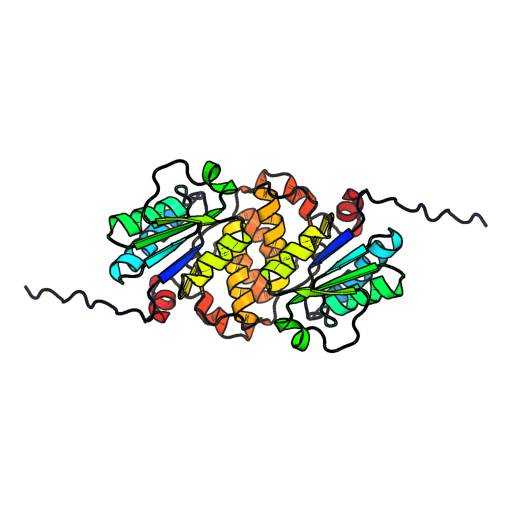M 750 C CA . GLN A 1 101 ? -0.247 -9.422 8.336 1 97.31 101 GLN A CA 1
ATOM 751 C C . GLN A 1 101 ? -0.353 -10.234 7.055 1 97.31 101 GLN A C 1
ATOM 753 O O . GLN A 1 101 ? 0.536 -11.031 6.742 1 97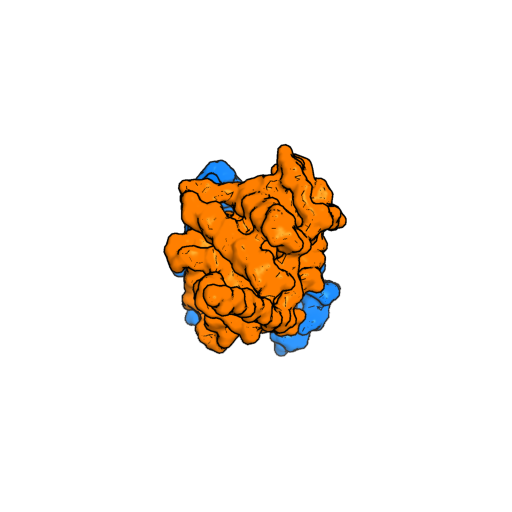.31 101 GLN A O 1
ATOM 758 N N . ARG A 1 102 ? -1.459 -10.102 6.273 1 98.12 102 ARG A N 1
ATOM 759 C CA . ARG A 1 102 ? -1.578 -10.758 4.98 1 98.12 102 ARG A CA 1
ATOM 760 C C . ARG A 1 102 ? -0.386 -10.438 4.086 1 98.12 102 ARG A C 1
ATOM 762 O O . ARG A 1 102 ? 0.283 -11.344 3.582 1 98.12 102 ARG A O 1
ATOM 769 N N . LYS A 1 103 ? -0.103 -9.133 3.961 1 97.94 103 LYS A N 1
ATOM 770 C CA . LYS A 1 103 ? 0.973 -8.703 3.072 1 97.94 103 LYS A CA 1
ATOM 771 C C . LYS A 1 103 ? 2.334 -9.141 3.605 1 97.94 103 LYS A C 1
ATOM 773 O O . LYS A 1 103 ? 3.203 -9.555 2.836 1 97.94 103 LYS A O 1
ATOM 778 N N . ALA A 1 104 ? 2.492 -9.078 4.938 1 97.56 104 ALA A N 1
ATOM 779 C CA . ALA A 1 104 ? 3.754 -9.492 5.547 1 97.56 104 ALA A CA 1
ATOM 780 C C . ALA A 1 104 ? 4.012 -10.977 5.316 1 97.56 104 ALA A C 1
ATOM 782 O O . ALA A 1 104 ? 5.121 -11.367 4.949 1 97.56 104 ALA A O 1
ATOM 783 N N . GLU A 1 105 ? 3.002 -11.797 5.508 1 98.31 105 GLU A N 1
ATOM 784 C CA . GLU A 1 105 ? 3.143 -13.242 5.344 1 98.31 105 GLU A CA 1
ATOM 785 C C . GLU A 1 105 ? 3.338 -13.609 3.875 1 98.31 105 GLU A C 1
ATOM 787 O O . GLU A 1 105 ? 4.129 -14.5 3.553 1 98.31 105 GLU A O 1
ATOM 792 N N . MET A 1 106 ? 2.623 -12.938 2.977 1 98.62 106 MET A N 1
ATOM 793 C CA . MET A 1 106 ? 2.824 -13.18 1.552 1 98.62 106 MET A CA 1
ATOM 794 C C . MET A 1 106 ? 4.266 -12.891 1.148 1 98.62 106 MET A C 1
ATOM 796 O O . MET A 1 106 ? 4.891 -13.688 0.449 1 98.62 106 MET A O 1
ATOM 800 N N . ALA A 1 107 ? 4.754 -11.797 1.62 1 97.19 107 ALA A N 1
ATOM 801 C CA . ALA A 1 107 ? 6.125 -11.406 1.295 1 97.19 107 ALA A CA 1
ATOM 802 C C . ALA A 1 107 ? 7.129 -12.383 1.902 1 97.19 107 ALA A C 1
ATOM 804 O O . ALA A 1 107 ? 8.102 -12.766 1.249 1 97.19 107 ALA A O 1
ATOM 805 N N . ARG A 1 108 ? 6.867 -12.797 3.15 1 97 108 ARG A N 1
ATOM 806 C CA . ARG A 1 108 ? 7.762 -13.695 3.875 1 97 108 ARG A CA 1
ATOM 807 C C . ARG A 1 108 ? 7.875 -15.047 3.17 1 97 108 ARG A C 1
ATOM 809 O O . ARG A 1 108 ? 8.938 -15.664 3.176 1 97 108 ARG A O 1
ATOM 816 N N . HIS A 1 109 ? 6.91 -15.469 2.523 1 97.69 109 HIS A N 1
ATOM 817 C CA . HIS A 1 109 ? 6.855 -16.797 1.949 1 97.69 109 HIS A CA 1
ATOM 818 C C . HIS A 1 109 ? 7.195 -16.781 0.463 1 97.69 109 HIS A C 1
ATOM 820 O O . HIS A 1 109 ? 6.961 -17.766 -0.248 1 97.69 109 HIS A O 1
ATOM 826 N N . SER A 1 110 ? 7.746 -15.688 -0.026 1 96.44 110 SER A N 1
ATOM 827 C CA . SER A 1 110 ? 7.973 -15.602 -1.466 1 96.44 110 SER A CA 1
ATOM 828 C C . SER A 1 110 ? 9.398 -15.148 -1.776 1 96.44 110 SER A C 1
ATOM 830 O O . SER A 1 110 ? 10.008 -14.43 -0.986 1 96.44 110 SER A O 1
ATOM 832 N N . ASP A 1 111 ? 9.844 -15.5 -2.887 1 93 111 ASP A N 1
ATOM 833 C CA . ASP A 1 111 ? 11.18 -15.148 -3.355 1 93 111 ASP A CA 1
ATOM 834 C C . ASP A 1 111 ? 11.125 -14.016 -4.375 1 93 111 ASP A C 1
ATOM 836 O O . ASP A 1 111 ? 12.141 -13.367 -4.648 1 93 111 ASP A O 1
ATOM 840 N N . CYS A 1 112 ? 10.023 -13.859 -4.961 1 90.75 112 CYS A N 1
ATOM 841 C CA . CYS A 1 112 ? 9.797 -12.797 -5.938 1 90.75 112 CYS A CA 1
ATOM 842 C C . CYS A 1 112 ? 8.32 -12.461 -6.051 1 90.75 112 CYS A C 1
ATOM 844 O O . CYS A 1 112 ? 7.477 -13.141 -5.457 1 90.75 112 CYS A O 1
ATOM 846 N N . PHE A 1 113 ? 8.016 -11.352 -6.754 1 92.81 113 PHE A N 1
ATOM 847 C CA . PHE A 1 113 ? 6.648 -10.859 -6.879 1 92.81 113 PHE A CA 1
ATOM 848 C C . PHE A 1 113 ? 6.266 -10.672 -8.344 1 92.81 113 PHE A C 1
ATOM 850 O O . PHE A 1 113 ? 7.07 -10.195 -9.141 1 92.81 113 PHE A O 1
ATOM 857 N N . ILE A 1 114 ? 4.977 -11.102 -8.656 1 89.5 114 ILE A N 1
ATOM 858 C CA . ILE A 1 114 ? 4.395 -10.828 -9.969 1 89.5 114 ILE A CA 1
ATOM 859 C C . ILE A 1 114 ? 3.004 -10.219 -9.797 1 89.5 114 ILE A C 1
ATOM 861 O O . ILE A 1 114 ? 2.18 -10.742 -9.047 1 89.5 114 ILE A O 1
ATOM 865 N N . ALA A 1 115 ? 2.779 -9.148 -10.414 1 89.5 115 ALA A N 1
ATOM 866 C CA . ALA A 1 115 ? 1.444 -8.555 -10.398 1 89.5 115 ALA A CA 1
ATOM 867 C C . ALA A 1 115 ? 0.723 -8.797 -11.727 1 89.5 115 ALA A C 1
ATOM 869 O O . ALA A 1 115 ? 1.281 -8.547 -12.797 1 89.5 115 ALA A O 1
ATOM 870 N N . LEU A 1 116 ? -0.472 -9.328 -11.664 1 87.19 116 LEU A N 1
ATOM 871 C CA . LEU A 1 116 ? -1.421 -9.438 -12.766 1 87.19 116 LEU A CA 1
ATOM 872 C C . LEU A 1 116 ? -2.428 -8.297 -12.734 1 87.19 116 LEU A C 1
ATOM 874 O O . LEU A 1 116 ? -2.406 -7.469 -11.82 1 87.19 116 LEU A O 1
ATOM 878 N N . PRO A 1 117 ? -3.258 -8.188 -13.781 1 79.19 117 PRO A N 1
ATOM 879 C CA . PRO A 1 117 ? -4.277 -7.137 -13.742 1 79.19 117 PRO A CA 1
ATOM 880 C C . PRO A 1 117 ? -5.137 -7.191 -12.477 1 79.19 117 PRO A C 1
ATOM 882 O O . PRO A 1 117 ? -5.41 -8.281 -11.961 1 79.19 117 PRO A O 1
ATOM 885 N N . GLY A 1 118 ? -5.508 -6.035 -12.008 1 81.69 118 GLY A N 1
ATOM 886 C CA . GLY A 1 118 ? -6.309 -5.895 -10.805 1 81.69 118 GLY A CA 1
ATOM 887 C C . GLY A 1 118 ? -6.723 -4.461 -10.531 1 81.69 118 GLY A C 1
ATOM 888 O O . GLY A 1 118 ? -6.555 -3.584 -11.383 1 81.69 118 GLY A O 1
ATOM 889 N N . GLY A 1 119 ? -7.332 -4.289 -9.336 1 78.56 119 GLY A N 1
ATOM 890 C CA . GLY A 1 119 ? -7.793 -2.971 -8.93 1 78.56 119 GLY A CA 1
ATOM 891 C C . GLY A 1 119 ? -6.902 -2.318 -7.891 1 78.56 119 GLY A C 1
ATOM 892 O O . GLY A 1 119 ? -5.676 -2.441 -7.953 1 78.56 119 GLY A O 1
ATOM 893 N N . TYR A 1 120 ? -7.465 -1.608 -6.891 1 76.56 120 TYR A N 1
ATOM 894 C CA . TYR A 1 120 ? -6.766 -0.861 -5.852 1 76.56 120 TYR A CA 1
ATOM 895 C C . TYR A 1 120 ? -5.984 -1.797 -4.938 1 76.56 120 TYR A C 1
ATOM 897 O O . TYR A 1 120 ? -4.855 -1.493 -4.547 1 76.56 120 TYR A O 1
ATOM 905 N N . GLY A 1 121 ? -6.633 -2.828 -4.754 1 85.06 121 GLY A N 1
ATOM 906 C CA . GLY A 1 121 ? -5.961 -3.77 -3.875 1 85.06 121 GLY A CA 1
ATOM 907 C C . GLY A 1 121 ? -4.672 -4.316 -4.457 1 85.06 121 GLY A C 1
ATOM 908 O O . GLY A 1 121 ? -3.65 -4.379 -3.771 1 85.06 121 GLY A O 1
ATOM 909 N N . THR A 1 122 ? -4.73 -4.641 -5.719 1 88.31 122 THR A N 1
ATOM 910 C CA . THR A 1 122 ? -3.553 -5.172 -6.398 1 88.31 122 THR A CA 1
ATOM 911 C C . THR A 1 122 ? -2.469 -4.102 -6.516 1 88.31 122 THR A C 1
ATOM 913 O O . THR A 1 122 ? -1.296 -4.371 -6.246 1 88.31 122 THR A O 1
ATOM 916 N N . LEU A 1 123 ? -2.826 -3.006 -6.891 1 83.06 123 LEU A N 1
ATOM 917 C CA . LEU A 1 123 ? -1.874 -1.909 -7.027 1 83.06 123 LEU A CA 1
ATOM 918 C C . LEU A 1 123 ? -1.231 -1.579 -5.684 1 83.06 123 LEU A C 1
ATOM 920 O O . LEU A 1 123 ? -0.028 -1.32 -5.613 1 83.06 123 LEU A O 1
ATOM 924 N N . GLU A 1 124 ? -2.062 -1.52 -4.695 1 87.38 124 GLU A N 1
ATOM 925 C CA . GLU A 1 124 ? -1.567 -1.252 -3.35 1 87.38 124 GLU A CA 1
ATOM 926 C C . GLU A 1 124 ? -0.543 -2.299 -2.92 1 87.38 124 GLU A C 1
ATOM 928 O O . GLU A 1 124 ? 0.512 -1.958 -2.381 1 87.38 124 GLU A O 1
ATOM 933 N N . GLU A 1 125 ? -0.834 -3.557 -3.146 1 93.12 125 GLU A N 1
ATOM 934 C CA . GLU A 1 125 ? 0.106 -4.633 -2.846 1 93.12 125 GLU A CA 1
ATOM 935 C C . GLU A 1 125 ? 1.405 -4.465 -3.627 1 93.12 125 GLU A 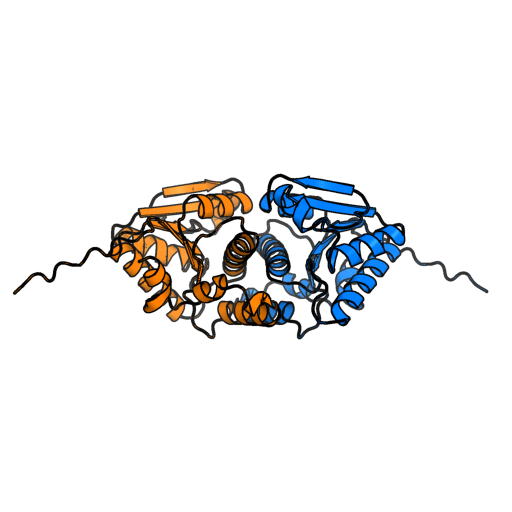C 1
ATOM 937 O O . GLU A 1 125 ? 2.496 -4.582 -3.061 1 93.12 125 GLU A O 1
ATOM 942 N N . LEU A 1 126 ? 1.29 -4.148 -4.867 1 87.5 126 LEU A N 1
ATOM 943 C CA . LEU A 1 126 ? 2.445 -3.984 -5.742 1 87.5 126 LEU A CA 1
ATOM 944 C C . LEU A 1 126 ? 3.307 -2.811 -5.289 1 87.5 126 LEU A C 1
ATOM 946 O O . LEU A 1 126 ? 4.527 -2.941 -5.164 1 87.5 126 LEU A O 1
ATOM 950 N N . LEU A 1 127 ? 2.686 -1.741 -5.047 1 86.44 127 LEU A N 1
ATOM 951 C CA . LEU A 1 127 ? 3.422 -0.54 -4.672 1 86.44 127 LEU A CA 1
ATOM 952 C C . LEU A 1 127 ? 4.133 -0.732 -3.336 1 86.44 127 LEU A C 1
ATOM 954 O O . LEU A 1 127 ? 5.219 -0.188 -3.121 1 86.44 127 LEU A O 1
ATOM 958 N N . GLU A 1 128 ? 3.492 -1.467 -2.453 1 92.31 128 GLU A N 1
ATOM 959 C CA . GLU A 1 128 ? 4.156 -1.722 -1.18 1 92.31 128 GLU A CA 1
ATOM 960 C C . GLU A 1 128 ? 5.484 -2.451 -1.386 1 92.31 128 GLU A C 1
ATOM 962 O O . GLU A 1 128 ? 6.516 -2.033 -0.857 1 92.31 128 GLU A O 1
ATOM 967 N N . VAL A 1 129 ? 5.48 -3.439 -2.215 1 91.81 129 VAL A N 1
ATOM 968 C CA . VAL A 1 129 ? 6.711 -4.211 -2.365 1 91.81 129 VAL A CA 1
ATOM 969 C C . VAL A 1 129 ? 7.734 -3.4 -3.16 1 91.81 129 VAL A C 1
ATOM 971 O O . VAL A 1 129 ? 8.938 -3.52 -2.934 1 91.81 129 VAL A O 1
ATOM 974 N N . ILE A 1 130 ? 7.285 -2.582 -4.035 1 84.56 130 ILE A N 1
ATOM 975 C CA . ILE A 1 130 ? 8.188 -1.695 -4.762 1 84.56 130 ILE A CA 1
ATOM 976 C C . ILE A 1 130 ? 8.828 -0.701 -3.791 1 84.56 130 ILE A C 1
ATOM 978 O O . ILE A 1 130 ? 10.047 -0.516 -3.795 1 84.56 130 ILE A O 1
ATOM 982 N N . THR A 1 131 ? 7.973 -0.076 -2.959 1 85.31 131 THR A N 1
ATOM 983 C CA . THR A 1 131 ? 8.453 0.894 -1.982 1 85.31 131 THR A CA 1
ATOM 984 C C . THR A 1 131 ? 9.453 0.249 -1.028 1 85.31 131 THR A C 1
ATOM 986 O O . THR A 1 131 ? 10.5 0.831 -0.731 1 85.31 131 THR A O 1
ATOM 989 N N . TRP A 1 132 ? 9.148 -0.91 -0.57 1 88.19 132 TRP A N 1
ATOM 990 C CA . TRP A 1 132 ? 10.008 -1.601 0.385 1 88.19 132 TRP A CA 1
ATOM 991 C C . TRP A 1 132 ? 11.344 -1.963 -0.25 1 88.19 132 TRP A C 1
ATOM 993 O O . TRP A 1 132 ? 12.391 -1.916 0.41 1 88.19 132 TRP A O 1
ATOM 1003 N N . ALA A 1 133 ? 11.344 -2.314 -1.507 1 85.69 133 ALA A N 1
ATOM 1004 C CA . ALA A 1 133 ? 12.594 -2.545 -2.223 1 85.69 133 ALA A CA 1
ATOM 1005 C C . ALA A 1 133 ? 13.422 -1.265 -2.312 1 85.69 133 ALA A C 1
ATOM 1007 O O . ALA A 1 133 ? 14.633 -1.281 -2.08 1 85.69 133 ALA A O 1
ATOM 1008 N N . GLN A 1 134 ? 12.766 -0.167 -2.588 1 79.81 134 GLN A N 1
ATOM 1009 C CA . GLN A 1 134 ? 13.43 1.126 -2.709 1 79.81 134 GLN A CA 1
ATOM 1010 C C . GLN A 1 134 ? 14.055 1.549 -1.382 1 79.81 134 GLN A C 1
ATOM 1012 O O . GLN A 1 134 ? 15.109 2.191 -1.362 1 79.81 134 GLN A O 1
ATOM 1017 N N . LEU A 1 135 ? 13.414 1.198 -0.323 1 83.12 135 LEU A N 1
ATOM 1018 C CA . LEU A 1 135 ? 13.883 1.572 1.008 1 83.12 135 LEU A CA 1
ATOM 1019 C C . LEU A 1 135 ? 14.93 0.585 1.514 1 83.12 135 LEU A C 1
ATOM 1021 O O . LEU A 1 135 ? 15.453 0.741 2.619 1 83.12 135 LEU A O 1
ATOM 1025 N N . GLY A 1 136 ? 15.18 -0.46 0.711 1 83.38 136 GLY A N 1
ATOM 1026 C CA . GLY A 1 136 ? 16.203 -1.43 1.072 1 83.38 136 GLY A CA 1
ATOM 1027 C C . GLY A 1 136 ? 15.711 -2.477 2.055 1 83.38 136 GLY A C 1
ATOM 1028 O O . GLY A 1 136 ? 16.516 -3.158 2.695 1 83.38 136 GLY A O 1
ATOM 1029 N N . ILE A 1 137 ? 14.43 -2.557 2.193 1 87.94 137 ILE A N 1
ATOM 1030 C CA . ILE A 1 137 ? 13.844 -3.514 3.125 1 87.94 137 ILE A CA 1
ATOM 1031 C C . ILE A 1 137 ? 13.945 -4.926 2.551 1 87.94 137 ILE A C 1
ATOM 1033 O O . ILE A 1 137 ? 14.109 -5.895 3.295 1 87.94 137 ILE A O 1
ATOM 1037 N N . HIS A 1 138 ? 13.898 -5.059 1.244 1 88.25 138 HIS A N 1
ATOM 1038 C CA . HIS A 1 138 ? 14.148 -6.32 0.558 1 88.25 138 HIS A CA 1
ATOM 1039 C C . HIS A 1 138 ? 14.773 -6.09 -0.813 1 88.25 138 HIS A C 1
ATOM 1041 O O . HIS A 1 138 ? 14.859 -4.949 -1.278 1 88.25 138 HIS A O 1
ATOM 1047 N N . ASP A 1 139 ? 15.234 -7.176 -1.397 1 86.69 139 ASP A N 1
ATOM 1048 C CA . ASP A 1 139 ? 15.836 -7.074 -2.723 1 86.69 139 ASP A CA 1
ATOM 1049 C C . ASP A 1 139 ? 15.227 -8.094 -3.682 1 86.69 139 ASP A C 1
ATOM 1051 O O . ASP A 1 139 ? 15.852 -8.469 -4.676 1 86.69 139 ASP A O 1
ATOM 1055 N N . LYS A 1 140 ? 14.055 -8.5 -3.365 1 86.81 140 LYS A N 1
ATOM 1056 C CA . LYS A 1 140 ? 13.383 -9.5 -4.191 1 86.81 140 LYS A CA 1
ATOM 1057 C C . LYS A 1 140 ? 12.93 -8.906 -5.52 1 86.81 140 LYS A C 1
ATOM 1059 O O . LYS A 1 140 ? 12.461 -7.766 -5.562 1 86.81 140 LYS A O 1
ATOM 1064 N N . PRO A 1 141 ? 12.984 -9.656 -6.566 1 85.94 141 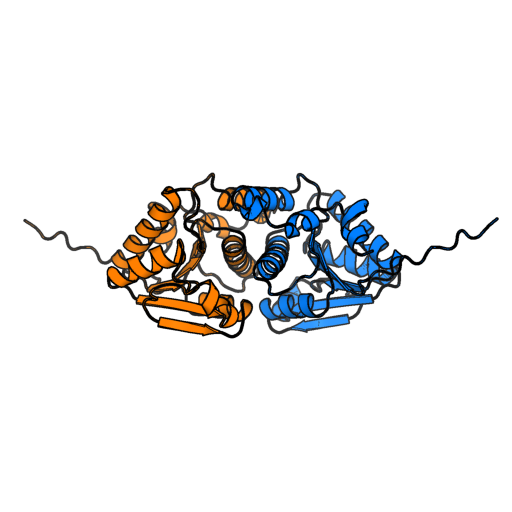PRO A N 1
ATOM 1065 C CA . PRO A 1 141 ? 12.516 -9.172 -7.867 1 85.94 141 PRO A CA 1
ATOM 1066 C C . PRO A 1 141 ? 11.008 -8.914 -7.887 1 85.94 141 PRO A C 1
ATOM 1068 O O . PRO A 1 141 ? 10.25 -9.648 -7.258 1 85.94 141 PRO A O 1
ATOM 1071 N N . VAL A 1 142 ? 10.656 -7.848 -8.555 1 85.62 142 VAL A N 1
ATOM 1072 C CA . VAL A 1 142 ? 9.258 -7.473 -8.75 1 85.62 142 VAL A CA 1
ATOM 1073 C C . VAL A 1 142 ? 8.969 -7.336 -10.242 1 85.62 142 VAL A C 1
ATOM 1075 O O . VAL A 1 142 ? 9.68 -6.625 -10.961 1 85.62 142 VAL A O 1
ATOM 1078 N N . CYS A 1 143 ? 7.855 -8.086 -10.664 1 82.69 143 CYS A N 1
ATOM 1079 C CA . CYS A 1 143 ? 7.484 -8.055 -12.078 1 82.69 143 CYS A CA 1
ATOM 1080 C C . CYS A 1 143 ? 6.004 -7.738 -12.242 1 82.69 143 CYS A C 1
ATOM 1082 O O . CYS A 1 143 ? 5.184 -8.109 -11.398 1 82.69 143 CYS A O 1
ATOM 1084 N N . VAL A 1 144 ? 5.684 -7.043 -13.281 1 80.81 144 VAL A N 1
ATOM 1085 C CA . VAL A 1 144 ? 4.293 -6.777 -13.633 1 80.81 144 VAL A CA 1
ATOM 1086 C C . VAL A 1 144 ? 3.959 -7.441 -14.969 1 80.81 144 VAL A C 1
ATOM 1088 O O . VAL A 1 144 ? 4.617 -7.184 -15.977 1 80.81 144 VAL A O 1
ATOM 1091 N N . ALA A 1 145 ? 3.049 -8.43 -14.836 1 75.31 145 ALA A N 1
ATOM 1092 C CA . ALA A 1 145 ? 2.582 -9.117 -16.031 1 75.31 145 ALA A CA 1
ATOM 1093 C C . ALA A 1 145 ? 1.322 -8.453 -16.594 1 75.31 145 ALA A C 1
ATOM 1095 O O . ALA A 1 145 ? 0.219 -8.984 -16.438 1 75.31 145 ALA A O 1
ATOM 1096 N N . ASN A 1 146 ? 1.426 -7.195 -16.812 1 68.44 146 ASN A N 1
ATOM 1097 C CA . ASN A 1 146 ? 0.269 -6.473 -17.344 1 68.44 146 ASN A CA 1
ATOM 1098 C C . ASN A 1 146 ? 0.586 -5.789 -18.672 1 68.44 146 ASN A C 1
ATOM 1100 O O . ASN A 1 146 ? 1.754 -5.629 -19.016 1 68.44 146 ASN A O 1
ATOM 1104 N N . LYS A 1 147 ? -0.463 -5.637 -19.438 1 62.59 147 LYS A N 1
ATOM 1105 C CA . LYS A 1 147 ? -0.309 -4.988 -20.734 1 62.59 147 LYS A CA 1
ATOM 1106 C C . LYS A 1 147 ? 0.058 -3.514 -20.578 1 62.59 147 LYS A C 1
ATOM 1108 O O . LYS A 1 147 ? -0.364 -2.865 -19.609 1 62.59 147 LYS A O 1
ATOM 1113 N N . PRO A 1 148 ? 0.904 -2.967 -21.438 1 62.22 148 PRO A N 1
ATOM 1114 C CA . PRO A 1 148 ? 1.378 -1.583 -21.359 1 62.22 148 PRO A CA 1
ATOM 1115 C C . PRO A 1 148 ? 0.239 -0.579 -21.188 1 62.22 148 PRO A C 1
ATOM 1117 O O . PRO A 1 148 ? 0.416 0.458 -20.547 1 62.22 148 PRO A O 1
ATOM 1120 N N . LYS A 1 149 ? -0.896 -0.965 -21.625 1 64.31 149 LYS A N 1
ATOM 1121 C CA . LYS A 1 149 ? -1.951 0.043 -21.578 1 64.31 149 LYS A CA 1
ATOM 1122 C C . LYS A 1 149 ? -3.018 -0.327 -20.562 1 64.31 149 LYS A C 1
ATOM 1124 O O . LYS A 1 149 ? -4.117 0.232 -20.562 1 64.31 149 LYS A O 1
ATOM 1129 N N . SER A 1 150 ? -2.484 -1.096 -19.719 1 67.38 150 SER A N 1
ATOM 1130 C CA . SER A 1 150 ? -3.43 -1.429 -18.656 1 67.38 150 SER A CA 1
ATOM 1131 C C . SER A 1 150 ? -3.5 -0.321 -17.609 1 67.38 150 SER A C 1
ATOM 1133 O O . SER A 1 150 ? -2.559 0.462 -17.453 1 67.38 150 SER A O 1
ATOM 1135 N N . PRO A 1 151 ? -4.668 -0.227 -16.938 1 65.81 151 PRO A N 1
ATOM 1136 C CA . PRO A 1 151 ? -4.801 0.784 -15.891 1 65.81 151 PRO A CA 1
ATOM 1137 C C . PRO A 1 151 ? -3.684 0.703 -14.852 1 65.81 151 PRO A C 1
ATOM 1139 O O . PRO A 1 151 ? -3.156 1.734 -14.43 1 65.81 151 PRO A O 1
ATOM 1142 N N . LEU A 1 152 ? -3.316 -0.468 -14.508 1 70.31 152 LEU A N 1
ATOM 1143 C CA . LEU A 1 152 ? -2.24 -0.665 -13.539 1 70.31 152 LEU A CA 1
ATOM 1144 C C . LEU A 1 152 ? -0.927 -0.099 -14.07 1 70.31 152 LEU A C 1
ATOM 1146 O O . LEU A 1 152 ? -0.229 0.626 -13.359 1 70.31 152 LEU A O 1
ATOM 1150 N N . MET A 1 153 ? -0.699 -0.365 -15.328 1 69.25 153 MET A N 1
ATOM 1151 C CA . MET A 1 153 ? 0.561 0.086 -15.914 1 69.25 153 MET A CA 1
ATOM 1152 C C . MET A 1 153 ? 0.555 1.597 -16.125 1 69.25 153 MET A C 1
ATOM 1154 O O . MET A 1 153 ? 1.589 2.252 -15.977 1 69.25 153 MET A O 1
ATOM 1158 N N . MET A 1 154 ? -0.561 2.023 -16.469 1 69.31 154 MET A N 1
ATOM 1159 C CA . MET A 1 154 ? -0.663 3.467 -16.656 1 69.31 154 MET A CA 1
ATOM 1160 C C . MET A 1 154 ? -0.464 4.199 -15.328 1 69.31 154 MET A C 1
ATOM 1162 O O . MET A 1 154 ? 0.217 5.223 -15.273 1 69.31 154 MET A O 1
ATOM 1166 N N . ALA A 1 155 ? -1.055 3.615 -14.344 1 71.25 155 ALA A N 1
ATOM 1167 C CA . ALA A 1 155 ? -0.867 4.191 -13.016 1 71.25 155 ALA A CA 1
ATOM 1168 C C . ALA A 1 155 ? 0.6 4.145 -12.594 1 71.25 155 ALA A C 1
ATOM 1170 O O . ALA A 1 155 ? 1.146 5.137 -12.109 1 71.25 155 ALA A O 1
ATOM 1171 N N . LEU A 1 156 ? 1.184 3.076 -12.859 1 71.94 156 LEU A N 1
ATOM 1172 C CA . LEU A 1 156 ? 2.588 2.902 -12.5 1 71.94 156 LEU A CA 1
ATOM 1173 C C . LEU A 1 156 ? 3.475 3.844 -13.312 1 71.94 156 LEU A C 1
ATOM 1175 O O . LEU A 1 156 ? 4.41 4.441 -12.773 1 71.94 156 LEU A O 1
ATOM 1179 N N . SER A 1 157 ? 3.146 3.887 -14.594 1 68.31 157 SER A N 1
ATOM 1180 C CA . SER A 1 157 ? 3.92 4.758 -15.469 1 68.31 157 SER A CA 1
ATOM 1181 C C . SER A 1 157 ? 3.838 6.211 -15.023 1 68.31 157 SER A C 1
ATOM 1183 O O . SER A 1 157 ? 4.832 6.941 -15.07 1 68.31 157 SER A O 1
ATOM 1185 N N . SER A 1 158 ? 2.684 6.578 -14.68 1 67.5 158 SER A N 1
ATOM 1186 C CA . SER A 1 158 ? 2.5 7.949 -14.211 1 67.5 158 SER A CA 1
ATOM 1187 C C . SER A 1 158 ? 3.314 8.219 -12.953 1 67.5 158 SER A C 1
ATOM 1189 O O . SER A 1 158 ? 3.873 9.305 -12.789 1 67.5 158 SER A O 1
ATOM 1191 N N . LEU A 1 159 ? 3.373 7.262 -12.148 1 63.31 159 LEU A N 1
ATOM 1192 C CA . LEU A 1 159 ? 4.133 7.379 -10.906 1 63.31 159 LEU A CA 1
ATOM 1193 C C . LEU A 1 159 ? 5.629 7.477 -11.195 1 63.31 159 LEU A C 1
ATOM 1195 O O . LEU A 1 159 ? 6.328 8.289 -10.586 1 63.31 159 LEU A O 1
ATOM 1199 N N . LEU A 1 160 ? 6.051 6.676 -12.102 1 61.81 160 LEU A N 1
ATOM 1200 C CA . LEU A 1 160 ? 7.469 6.648 -12.445 1 61.81 160 LEU A CA 1
ATOM 1201 C C . LEU A 1 160 ? 7.902 7.961 -13.086 1 61.81 160 LEU A C 1
ATOM 1203 O O . LEU A 1 160 ? 9.031 8.422 -12.875 1 61.81 160 LEU A O 1
ATOM 1207 N N . SER A 1 161 ? 7.004 8.461 -13.789 1 60.72 161 SER A N 1
ATOM 1208 C CA . SER A 1 161 ? 7.336 9.703 -14.477 1 60.72 161 SER A CA 1
ATOM 1209 C C . SER A 1 161 ? 7.445 10.859 -13.484 1 60.72 161 SER A C 1
ATOM 1211 O O . SER A 1 161 ? 8.148 11.836 -13.742 1 60.72 161 SER A O 1
ATOM 1213 N N . ALA A 1 162 ? 6.719 10.805 -12.508 1 54.72 162 ALA A N 1
ATOM 1214 C CA . ALA A 1 162 ? 6.688 11.891 -11.531 1 54.72 162 ALA A CA 1
ATOM 1215 C C . ALA A 1 162 ? 7.871 11.805 -10.578 1 54.72 162 ALA A C 1
ATOM 1217 O O . ALA A 1 162 ? 8.273 12.805 -9.977 1 54.72 162 ALA A O 1
ATOM 1218 N N . THR A 1 163 ? 8.156 10.578 -10.297 1 51.94 163 THR A N 1
ATOM 1219 C CA . THR A 1 163 ? 9.25 10.406 -9.344 1 51.94 163 THR A CA 1
ATOM 1220 C C . THR A 1 163 ? 10.586 10.32 -10.062 1 51.94 163 THR A C 1
ATOM 1222 O O . THR A 1 163 ? 10.656 9.891 -11.219 1 51.94 163 THR A O 1
ATOM 1225 N N . SER A 1 164 ? 11.539 11.266 -9.891 1 45.56 164 SER A N 1
ATOM 1226 C CA . SER A 1 164 ? 12.898 11.117 -10.398 1 45.56 164 SER A CA 1
ATOM 1227 C C . SER A 1 164 ? 13.375 9.672 -10.289 1 45.56 164 SER A C 1
ATOM 1229 O O . SER A 1 164 ? 14.578 9.414 -10.195 1 45.56 164 SER A O 1
ATOM 1231 N N . LEU A 1 165 ? 12.641 8.922 -9.953 1 43.94 165 LEU A N 1
ATOM 1232 C CA . LEU A 1 165 ? 13.062 7.531 -9.828 1 43.94 165 LEU A CA 1
ATOM 1233 C C . LEU A 1 165 ? 13.656 7.023 -11.133 1 43.94 165 LEU A C 1
ATOM 1235 O O . LEU A 1 165 ? 13.734 5.812 -11.359 1 43.94 165 LEU A O 1
ATOM 1239 N N . SER A 1 166 ? 13.836 7.812 -12.125 1 41.06 166 SER A N 1
ATOM 1240 C CA . SER A 1 166 ? 14.562 7.332 -13.297 1 41.06 166 SER A CA 1
ATOM 1241 C C . SER A 1 166 ? 15.68 6.375 -12.906 1 41.06 166 SER A C 1
ATOM 1243 O O . SER A 1 166 ? 16.094 5.535 -13.703 1 41.06 166 SER A O 1
ATOM 1245 N N . GLN A 1 167 ? 16.344 6.734 -11.883 1 38.16 167 GLN A N 1
ATOM 1246 C CA . GLN A 1 167 ? 17.672 6.137 -11.805 1 38.16 167 GLN A CA 1
ATOM 1247 C C . GLN A 1 167 ? 17.609 4.723 -11.234 1 38.16 167 GLN A C 1
ATOM 1249 O O . GLN A 1 167 ? 18.594 3.98 -11.289 1 38.16 167 GLN A O 1
ATOM 1254 N N . HIS A 1 168 ? 16.656 4.406 -10.398 1 38.78 168 HIS A N 1
ATOM 1255 C CA . HIS A 1 168 ? 17.031 3.146 -9.766 1 38.78 168 HIS A CA 1
ATOM 1256 C C . HIS A 1 168 ? 16.641 1.955 -10.633 1 38.78 168 HIS A C 1
ATOM 1258 O O . HIS A 1 168 ? 15.547 1.929 -11.203 1 38.78 168 HIS A O 1
ATOM 1264 N N . GLN A 1 169 ? 17.516 1.14 -11.078 1 41.19 169 GLN A N 1
ATOM 1265 C CA . GLN A 1 169 ? 17.641 -0.157 -11.734 1 41.19 169 GLN A CA 1
ATOM 1266 C C . GLN A 1 169 ? 16.5 -1.091 -11.352 1 41.19 169 GLN A C 1
ATOM 1268 O O . GLN A 1 169 ? 16.172 -2.016 -12.102 1 41.19 169 GLN A O 1
ATOM 1273 N N . THR A 1 170 ? 16.031 -0.868 -10.258 1 41.47 170 THR A N 1
ATOM 1274 C CA . THR A 1 170 ? 15.125 -1.893 -9.742 1 41.47 170 THR A CA 1
ATOM 1275 C C . THR A 1 170 ? 13.859 -1.978 -10.586 1 41.47 170 THR A C 1
ATOM 1277 O O . THR A 1 170 ? 13.336 -3.07 -10.82 1 41.47 170 THR A O 1
ATOM 1280 N N . LEU A 1 171 ? 13.359 -0.812 -11.039 1 45.66 171 LEU A N 1
ATOM 1281 C CA . LEU A 1 171 ? 12.156 -0.838 -11.867 1 45.66 171 LEU A CA 1
ATOM 1282 C C . LEU A 1 171 ? 12.445 -1.482 -13.219 1 45.66 171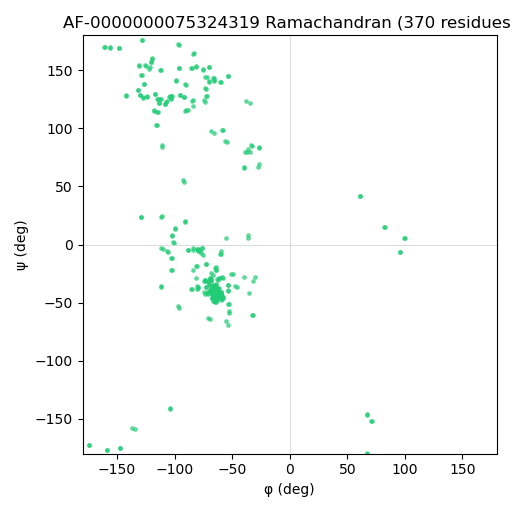 LEU A C 1
ATOM 1284 O O . LEU A 1 171 ? 11.539 -2.041 -13.852 1 45.66 171 LEU A O 1
ATOM 1288 N N . LYS A 1 172 ? 13.609 -1.182 -13.711 1 42.06 172 LYS A N 1
ATOM 1289 C CA . LYS A 1 172 ? 13.922 -1.829 -14.977 1 42.06 172 LYS A CA 1
ATOM 1290 C C . LYS A 1 172 ? 13.578 -3.316 -14.938 1 42.06 172 LYS A C 1
ATOM 1292 O O . LYS A 1 172 ? 13.156 -3.887 -15.945 1 42.06 172 LYS A O 1
ATOM 1297 N N . ASN A 1 173 ? 13.812 -3.82 -13.797 1 43.38 173 ASN A N 1
ATOM 1298 C CA . ASN A 1 173 ? 13.492 -5.242 -13.75 1 43.38 173 ASN A CA 1
ATOM 1299 C C . ASN A 1 173 ? 12 -5.477 -13.547 1 43.38 173 ASN A C 1
ATOM 1301 O O . ASN A 1 173 ? 11.539 -6.617 -13.586 1 43.38 173 ASN A O 1
ATOM 1305 N N . LEU A 1 174 ? 11.344 -4.48 -13.094 1 46.22 174 LEU A N 1
ATOM 1306 C CA . LEU A 1 174 ? 9.938 -4.555 -12.711 1 46.22 174 LEU A CA 1
ATOM 1307 C C . LEU A 1 174 ? 9.062 -4.871 -13.922 1 46.22 174 LEU A C 1
ATOM 1309 O O . LEU A 1 174 ? 8.102 -5.641 -13.812 1 46.22 174 LEU A O 1
ATOM 1313 N N . PHE A 1 175 ? 9.258 -4.129 -15.016 1 44.44 175 PHE A N 1
ATOM 1314 C CA . PHE A 1 175 ? 8.305 -4.172 -16.109 1 44.44 175 PHE A CA 1
ATOM 1315 C C . PHE A 1 175 ? 8.688 -5.25 -17.125 1 44.44 175 PHE A C 1
ATOM 1317 O O . PHE A 1 175 ? 8.672 -5.016 -18.328 1 44.44 175 PHE A O 1
ATOM 1324 N N . LYS A 1 176 ? 9.422 -6.102 -16.688 1 41.69 176 LYS A N 1
ATOM 1325 C CA . LYS A 1 176 ? 9.758 -7.027 -17.766 1 41.69 176 LYS A CA 1
ATOM 1326 C C . LYS A 1 176 ? 8.578 -7.93 -18.109 1 41.69 176 LYS A C 1
ATOM 1328 O O . LYS A 1 176 ? 7.801 -8.305 -17.219 1 41.69 176 LYS A O 1
ATOM 1333 N N . ASN A 1 177 ? 8.172 -7.926 -19.25 1 40.66 177 ASN A N 1
ATOM 1334 C CA . ASN A 1 177 ? 7.18 -8.805 -19.844 1 40.66 177 ASN A CA 1
ATOM 1335 C C . ASN A 1 177 ? 7.25 -10.219 -19.266 1 40.66 177 ASN A C 1
ATOM 1337 O O . ASN A 1 177 ? 8.336 -10.719 -18.984 1 40.66 177 ASN A O 1
ATOM 1341 N N . LEU A 1 178 ? 6.145 -10.758 -18.656 1 41.41 178 LEU A N 1
ATOM 1342 C CA . LEU A 1 178 ? 6.074 -12.102 -18.109 1 41.41 178 LEU A CA 1
ATOM 1343 C C . LEU A 1 178 ? 6.953 -13.062 -18.906 1 41.41 178 LEU A C 1
ATOM 1345 O O . LEU A 1 178 ? 7.633 -13.914 -18.328 1 41.41 178 LEU A O 1
ATOM 1349 N N . ARG A 1 179 ? 6.613 -13.164 -20.172 1 39.53 179 ARG A N 1
ATOM 1350 C CA . ARG A 1 179 ? 7.25 -14.188 -20.984 1 39.53 179 ARG A CA 1
ATOM 1351 C C . ARG A 1 179 ? 8.766 -14.086 -20.906 1 39.53 179 ARG A C 1
ATOM 1353 O O . ARG A 1 179 ? 9.461 -15.094 -20.781 1 39.53 179 ARG A O 1
ATOM 1360 N N . SER A 1 180 ? 9.164 -13.07 -21.484 1 39.03 180 SER A N 1
ATOM 1361 C CA . SER A 1 180 ? 10.617 -13.062 -21.672 1 39.03 180 SER A CA 1
ATOM 1362 C C . SER A 1 180 ? 11.336 -12.898 -20.328 1 39.03 180 SER A C 1
ATOM 1364 O O . SER A 1 180 ? 12.336 -13.578 -20.078 1 39.03 180 SER A O 1
ATOM 1366 N N . THR A 1 181 ? 11.156 -11.719 -19.625 1 41.16 181 THR A N 1
ATOM 1367 C CA . THR A 1 181 ? 12.141 -11.188 -18.688 1 41.16 181 THR A CA 1
ATOM 1368 C C . THR A 1 181 ? 11.789 -11.586 -17.25 1 41.16 181 THR A C 1
ATOM 1370 O O . THR A 1 181 ? 12.68 -11.898 -16.469 1 41.16 181 THR A O 1
ATOM 1373 N N . CYS A 1 182 ? 10.539 -11.305 -16.812 1 43.44 182 CYS A N 1
ATOM 1374 C CA . CYS A 1 182 ? 10.477 -11.492 -15.375 1 43.44 182 CYS A CA 1
ATOM 1375 C C . CYS A 1 182 ? 10.992 -12.867 -14.977 1 43.44 182 CYS A C 1
ATOM 1377 O O . CYS A 1 182 ? 11.805 -13 -14.055 1 43.44 182 CYS A O 1
ATOM 1379 N N . LEU A 1 183 ? 10.25 -13.883 -15.594 1 42.28 183 LEU A N 1
ATOM 1380 C CA . LEU A 1 183 ? 10.625 -15.242 -15.227 1 42.28 183 LEU A CA 1
ATOM 1381 C C . LEU A 1 183 ? 12.023 -15.578 -15.734 1 42.28 183 LEU A C 1
ATOM 1383 O O . LEU A 1 183 ? 12.703 -16.438 -15.172 1 42.28 183 LEU A O 1
ATOM 1387 N N . CYS A 1 184 ? 12.281 -14.852 -16.766 1 40.75 184 CYS A N 1
ATOM 1388 C CA . CYS A 1 184 ? 13.664 -15.086 -17.188 1 40.75 184 CYS A CA 1
ATOM 1389 C C . CYS A 1 184 ? 14.641 -14.578 -16.125 1 40.75 184 CYS A C 1
ATOM 1391 O O . CYS A 1 184 ? 15.734 -15.125 -15.984 1 40.75 184 CYS A O 1
ATOM 1393 N N . MET A 1 185 ? 14.297 -13.555 -15.594 1 38.78 185 MET A N 1
ATOM 1394 C CA . MET A 1 185 ? 15.227 -13.07 -14.578 1 38.78 185 MET A CA 1
ATOM 1395 C C . MET A 1 185 ? 15.32 -14.055 -13.414 1 38.78 185 MET A C 1
ATOM 1397 O O . MET A 1 185 ? 16.219 -13.945 -12.57 1 38.78 185 MET A O 1
ATOM 1401 N N . MET A 1 186 ? 14.352 -14.797 -13.328 1 38.12 186 MET A N 1
ATOM 1402 C CA . MET A 1 186 ? 14.383 -15.805 -12.273 1 38.12 186 MET A CA 1
ATOM 1403 C C . MET A 1 186 ? 15.32 -16.953 -12.633 1 38.12 186 MET A C 1
ATOM 1405 O O . MET A 1 186 ? 15.57 -17.844 -11.82 1 38.12 186 MET A O 1
ATOM 1409 N N . GLU A 1 187 ? 15.75 -16.891 -13.852 1 38.19 187 GLU A N 1
ATOM 1410 C CA . GLU A 1 187 ? 16.766 -17.859 -14.242 1 38.19 187 GLU A CA 1
ATOM 1411 C C . GLU A 1 187 ? 18.172 -17.328 -13.969 1 38.19 187 GLU A C 1
ATOM 1413 O O . GLU A 1 187 ? 18.422 -16.125 -14.062 1 38.19 187 GLU A O 1
ATOM 1418 N N . MET B 1 1 ? -14.461 49.219 14.859 1 28.45 1 MET B N 1
ATOM 1419 C CA . MET B 1 1 ? -13.523 48.375 14.125 1 28.45 1 MET B CA 1
ATOM 1420 C C . MET B 1 1 ? -13.664 46.906 14.539 1 28.45 1 MET B C 1
ATOM 1422 O O . MET B 1 1 ? -13.188 46.5 15.602 1 28.45 1 MET B O 1
ATOM 1426 N N . GLU B 1 2 ? -14.789 46.188 14.391 1 31.86 2 GLU B N 1
ATOM 1427 C CA . GLU B 1 2 ? -15.461 45.031 14.938 1 31.86 2 GLU B CA 1
ATOM 1428 C C . GLU B 1 2 ? -14.672 43.75 14.641 1 31.86 2 GLU B C 1
ATOM 1430 O O . GLU B 1 2 ? -14.234 43.531 13.516 1 31.86 2 GLU B O 1
ATOM 1435 N N . MET B 1 3 ? -13.82 43.25 15.586 1 31.94 3 MET B N 1
ATOM 1436 C CA . MET B 1 3 ? -13 42.062 15.617 1 31.94 3 MET B CA 1
ATOM 1437 C C . MET B 1 3 ? -13.742 40.875 15 1 31.94 3 MET B C 1
ATOM 1439 O O . MET B 1 3 ? -14.781 40.438 15.516 1 31.94 3 MET B O 1
ATOM 1443 N N . GLU B 1 4 ? -14.039 40.875 13.742 1 35.56 4 GLU B N 1
ATOM 1444 C CA . GLU B 1 4 ? -14.672 39.719 13.078 1 35.56 4 GLU B CA 1
ATOM 1445 C C . GLU B 1 4 ? -14.227 38.406 13.695 1 35.56 4 GLU B C 1
ATOM 1447 O O . GLU B 1 4 ? -13.031 38.125 13.797 1 35.56 4 GLU B O 1
ATOM 1452 N N . GLY B 1 5 ? -14.82 38 14.68 1 36.12 5 GLY B N 1
ATOM 1453 C CA . GLY B 1 5 ? -14.695 36.75 15.43 1 36.12 5 GLY B CA 1
ATOM 1454 C C . GLY B 1 5 ? -14.188 35.594 14.586 1 36.12 5 GLY B C 1
ATOM 1455 O O . GLY B 1 5 ? -14.75 35.281 13.531 1 36.12 5 GLY B O 1
ATOM 1456 N N . LYS B 1 6 ? -12.875 35.406 14.383 1 40.59 6 LYS B N 1
ATOM 1457 C CA . LYS B 1 6 ? -12.273 34.219 13.797 1 40.59 6 LYS B CA 1
ATOM 1458 C C . LYS B 1 6 ? -13.148 33 14.039 1 40.59 6 LYS B C 1
ATOM 1460 O O . LYS B 1 6 ? -13.352 32.594 15.18 1 40.59 6 LYS B O 1
ATOM 1465 N N . ILE B 1 7 ? -14.352 32.781 13.477 1 40.41 7 ILE B N 1
ATOM 1466 C CA . ILE B 1 7 ? -15.234 31.641 13.578 1 40.41 7 ILE B CA 1
ATOM 1467 C C . ILE B 1 7 ? -14.406 30.359 13.648 1 40.41 7 ILE B C 1
ATOM 1469 O O . ILE B 1 7 ? -13.664 30.047 12.711 1 40.41 7 ILE B O 1
ATOM 1473 N N . GLN B 1 8 ? -13.93 30.031 14.789 1 46.72 8 GLN B N 1
ATOM 1474 C CA . GLN B 1 8 ? -13.336 28.734 15.117 1 46.72 8 GLN B CA 1
ATOM 1475 C C . GLN B 1 8 ? -14.102 27.594 14.461 1 46.72 8 GLN B C 1
ATOM 1477 O O . GLN B 1 8 ? -15.297 27.406 14.711 1 46.72 8 GLN B O 1
ATOM 1482 N N . LYS B 1 9 ? -13.906 27.297 13.156 1 49.59 9 LYS B N 1
ATOM 1483 C CA . LYS B 1 9 ? -14.555 26.203 12.445 1 49.59 9 LYS B CA 1
ATOM 1484 C C . LYS B 1 9 ? -14.32 24.875 13.164 1 49.59 9 LYS B C 1
ATOM 1486 O O . LYS B 1 9 ? -13.18 24.484 13.414 1 49.59 9 LYS B O 1
ATOM 1491 N N . ASN B 1 10 ? -15.203 24.516 14.125 1 55.25 10 ASN B N 1
ATOM 1492 C CA . ASN B 1 10 ? -15.148 23.281 14.883 1 55.25 10 ASN B CA 1
ATOM 1493 C C . ASN B 1 10 ? -15.195 22.062 13.969 1 55.25 10 ASN B C 1
ATOM 1495 O O . ASN B 1 10 ? -16.156 21.875 13.219 1 55.25 10 ASN B O 1
ATOM 1499 N N . SER B 1 11 ? -14.094 21.438 13.641 1 58.44 11 SER B N 1
ATOM 1500 C CA . SER B 1 11 ? -14.008 20.25 12.812 1 58.44 11 SER B CA 1
ATOM 1501 C C . SER B 1 11 ? -14.484 19.016 13.562 1 58.44 11 SER B C 1
ATOM 1503 O O . SER B 1 11 ? -14.305 18.906 14.781 1 58.44 11 SER B O 1
ATOM 1505 N N . ARG B 1 12 ? -15.289 18.234 12.875 1 72.19 12 ARG B N 1
ATOM 1506 C CA . ARG B 1 12 ? -15.664 16.922 13.406 1 72.19 12 ARG B CA 1
ATOM 1507 C C . ARG B 1 12 ? -14.438 16.047 13.594 1 72.19 12 ARG B C 1
ATOM 1509 O O . ARG B 1 12 ? -14.477 15.055 14.336 1 72.19 12 ARG B O 1
ATOM 1516 N N . PHE B 1 13 ? -13.336 16.656 13.047 1 82.56 13 PHE B N 1
ATOM 1517 C CA . PHE B 1 13 ? -12.102 15.883 13.141 1 82.56 13 PHE B CA 1
ATOM 1518 C C . PHE B 1 13 ? -11.117 16.547 14.094 1 82.56 13 PHE B C 1
ATOM 1520 O O . PHE B 1 13 ? -11.141 17.766 14.273 1 82.56 13 PHE B O 1
ATOM 1527 N N . LYS B 1 14 ? -10.359 15.797 14.68 1 92 14 LYS B N 1
ATOM 1528 C CA . LYS B 1 14 ? -9.359 16.312 15.609 1 92 14 LYS B CA 1
ATOM 1529 C C . LYS B 1 14 ? -7.949 16.125 15.062 1 92 14 LYS B C 1
ATOM 1531 O O . LYS B 1 14 ? -7.09 17 15.234 1 92 14 LYS B O 1
ATOM 1536 N N . ARG B 1 15 ? -7.742 15 14.367 1 96.12 15 ARG B N 1
ATOM 1537 C CA . ARG B 1 15 ? -6.402 14.68 13.891 1 96.12 15 ARG B CA 1
ATOM 1538 C C . ARG B 1 15 ? -6.426 14.273 12.422 1 96.12 15 ARG B C 1
ATOM 1540 O O . ARG B 1 15 ? -7.25 13.445 12.008 1 96.12 15 ARG B O 1
ATOM 1547 N N . VAL B 1 16 ? -5.5 14.852 11.656 1 94.62 16 VAL B N 1
ATOM 1548 C CA . VAL B 1 16 ? -5.406 14.609 10.219 1 94.62 16 VAL B CA 1
ATOM 1549 C C . VAL B 1 16 ? -4.094 13.898 9.906 1 94.62 16 VAL B C 1
ATOM 1551 O O . VAL B 1 16 ? -3.018 14.367 10.281 1 94.62 16 VAL B O 1
ATOM 1554 N N . CYS B 1 17 ? -4.215 12.781 9.258 1 97.38 17 CYS B N 1
ATOM 1555 C CA . CYS B 1 17 ? -3.039 12.094 8.734 1 97.38 17 CYS B CA 1
ATOM 1556 C C . CYS B 1 17 ? -2.631 12.664 7.379 1 97.38 17 CYS B C 1
ATOM 1558 O O . CYS B 1 17 ? -3.439 12.703 6.449 1 97.38 17 CYS B O 1
ATOM 1560 N N . VAL B 1 18 ? -1.409 13.094 7.277 1 95.62 18 VAL B N 1
ATOM 1561 C CA . VAL B 1 18 ? -0.926 13.648 6.016 1 95.62 18 VAL B CA 1
ATOM 1562 C C . VAL B 1 18 ? 0.157 12.742 5.434 1 95.62 18 VAL B C 1
ATOM 1564 O O . VAL B 1 18 ? 1.158 12.453 6.098 1 95.62 18 VAL B O 1
ATOM 1567 N N . PHE B 1 19 ? -0.099 12.258 4.211 1 95.19 19 PHE B N 1
ATOM 1568 C CA . PHE B 1 19 ? 0.909 11.562 3.422 1 95.19 19 PHE B CA 1
ATOM 1569 C C . PHE B 1 19 ? 1.602 12.523 2.461 1 95.19 19 PHE B C 1
ATOM 1571 O O . PHE B 1 19 ? 0.94 13.219 1.688 1 95.19 19 PHE B O 1
ATOM 1578 N N . CYS B 1 20 ? 3.002 12.5 2.512 1 91.5 20 CYS B N 1
ATOM 1579 C CA . CYS B 1 20 ? 3.709 13.375 1.585 1 91.5 20 CYS B CA 1
ATOM 1580 C C . CYS B 1 20 ? 5.156 12.93 1.408 1 91.5 20 CYS B C 1
ATOM 1582 O O . CYS B 1 20 ? 5.637 12.07 2.146 1 91.5 20 CYS B O 1
ATOM 1584 N N . GLY B 1 21 ? 5.781 13.531 0.453 1 88.12 21 GLY B N 1
ATOM 1585 C CA . GLY B 1 21 ? 7.086 13.062 0.013 1 88.12 21 GLY B CA 1
ATOM 1586 C C . GLY B 1 21 ? 8.203 13.422 0.969 1 88.12 21 GLY B C 1
ATOM 1587 O O . GLY B 1 21 ? 8.172 14.477 1.601 1 88.12 21 GLY B O 1
ATOM 1588 N N . SER B 1 22 ? 9.258 12.578 0.998 1 88.62 22 SER B N 1
ATOM 1589 C CA . SER B 1 22 ? 10.469 12.852 1.755 1 88.62 22 SER B CA 1
ATOM 1590 C C . SER B 1 22 ? 11.375 13.828 1.013 1 88.62 22 SER B C 1
ATOM 1592 O O . SER B 1 22 ? 12.43 14.219 1.524 1 88.62 22 SER B O 1
ATOM 1594 N N . SER B 1 23 ? 11.008 14.18 -0.158 1 84.69 23 SER B N 1
ATOM 1595 C CA . SER B 1 23 ? 11.664 15.219 -0.941 1 84.69 23 SER B CA 1
ATOM 1596 C C . SER B 1 23 ? 10.695 16.344 -1.287 1 84.69 23 SER B C 1
ATOM 1598 O O . SER B 1 23 ? 9.477 16.172 -1.216 1 84.69 23 SER B O 1
ATOM 1600 N N . THR B 1 24 ? 11.203 17.578 -1.574 1 79.25 24 THR B N 1
ATOM 1601 C CA . THR B 1 24 ? 10.336 18.703 -1.918 1 79.25 24 THR B CA 1
ATOM 1602 C C . THR B 1 24 ? 9.891 18.609 -3.375 1 79.25 24 THR B C 1
ATOM 1604 O O . THR B 1 24 ? 8.945 19.297 -3.783 1 79.25 24 THR B O 1
ATOM 1607 N N . GLY B 1 25 ? 10.43 17.672 -4.004 1 70.44 25 GLY B N 1
ATOM 1608 C CA . GLY B 1 25 ? 10.141 17.578 -5.426 1 70.44 25 GLY B CA 1
ATOM 1609 C C . GLY B 1 25 ? 10.719 18.734 -6.223 1 70.44 25 GLY B C 1
ATOM 1610 O O . GLY B 1 25 ? 11.523 19.516 -5.707 1 70.44 25 GLY B O 1
ATOM 1611 N N . LYS B 1 26 ? 10.453 18.656 -7.547 1 67.56 26 LYS B N 1
ATOM 1612 C CA . LYS B 1 26 ? 11.047 19.625 -8.469 1 67.56 26 LYS B CA 1
ATOM 1613 C C . LYS B 1 26 ? 10.164 20.859 -8.609 1 67.56 26 LYS B C 1
ATOM 1615 O O . LYS B 1 26 ? 10.594 21.875 -9.156 1 67.56 26 LYS B O 1
ATOM 1620 N N . ARG B 1 27 ? 8.984 20.75 -7.949 1 68 27 ARG B N 1
ATOM 1621 C CA . ARG B 1 27 ? 8.047 21.844 -8.203 1 68 27 ARG B CA 1
ATOM 1622 C C . ARG B 1 27 ? 7.758 22.625 -6.926 1 68 27 ARG B C 1
ATOM 1624 O O . ARG B 1 27 ? 7.391 22.031 -5.902 1 68 27 ARG B O 1
ATOM 1631 N N . ASN B 1 28 ? 7.898 23.891 -7.059 1 75.62 28 ASN B N 1
ATOM 1632 C CA . ASN B 1 28 ? 7.598 24.781 -5.945 1 75.62 28 ASN B CA 1
ATOM 1633 C C . ASN B 1 28 ? 6.152 24.641 -5.484 1 75.62 28 ASN B C 1
ATOM 1635 O O . ASN B 1 28 ? 5.844 24.859 -4.312 1 75.62 28 ASN B O 1
ATOM 1639 N N . CYS B 1 29 ? 5.43 24.297 -6.375 1 76.75 29 CYS B N 1
ATOM 1640 C CA . CYS B 1 29 ? 4.008 24.188 -6.066 1 76.75 29 CYS B CA 1
ATOM 1641 C C . CYS B 1 29 ? 3.762 23.094 -5.023 1 76.75 29 CYS B C 1
ATOM 1643 O O . CYS B 1 29 ? 2.77 23.156 -4.297 1 76.75 29 CYS B O 1
ATOM 1645 N N . TYR B 1 30 ? 4.703 22.188 -4.867 1 81.94 30 TYR B N 1
ATOM 1646 C CA . TYR B 1 30 ? 4.551 21.156 -3.854 1 81.94 30 TYR B CA 1
ATOM 1647 C C . TYR B 1 30 ? 4.785 21.719 -2.457 1 81.94 30 TYR B C 1
ATOM 1649 O O . TYR B 1 30 ? 4.016 21.438 -1.532 1 81.94 30 TYR B O 1
ATOM 1657 N N . SER B 1 31 ? 5.738 22.531 -2.391 1 88 31 SER B N 1
ATOM 1658 C CA . SER B 1 31 ? 6.031 23.172 -1.117 1 88 31 SER B CA 1
ATOM 1659 C C . SER B 1 31 ? 4.906 24.125 -0.703 1 88 31 SER B C 1
ATOM 1661 O O . SER B 1 31 ? 4.535 24.172 0.471 1 88 31 SER B O 1
ATOM 1663 N N . ASP B 1 32 ? 4.391 24.797 -1.651 1 86 32 ASP B N 1
ATOM 1664 C CA . ASP B 1 32 ? 3.283 25.703 -1.376 1 86 32 ASP B CA 1
ATOM 1665 C C . ASP B 1 32 ? 2.066 24.953 -0.849 1 86 32 ASP B C 1
ATOM 1667 O O . ASP B 1 32 ? 1.41 25.406 0.094 1 86 32 ASP B O 1
ATOM 1671 N N . ALA B 1 33 ? 1.799 23.828 -1.42 1 84.25 33 ALA B N 1
ATOM 1672 C CA . ALA B 1 33 ? 0.666 23.016 -0.992 1 84.25 33 ALA B CA 1
ATOM 1673 C C . ALA B 1 33 ? 0.846 22.531 0.446 1 84.25 33 ALA B C 1
ATOM 1675 O O . ALA B 1 33 ? -0.11 22.516 1.226 1 84.25 33 ALA B O 1
ATOM 1676 N N . ALA B 1 34 ? 2.059 22.188 0.725 1 90 34 ALA B N 1
ATOM 1677 C CA . ALA B 1 34 ? 2.361 21.734 2.076 1 90 34 ALA B CA 1
ATOM 1678 C C . ALA B 1 34 ? 2.158 22.844 3.098 1 90 34 ALA B C 1
ATOM 1680 O O . ALA B 1 34 ? 1.54 22.625 4.145 1 90 34 ALA B O 1
ATOM 1681 N N . ILE B 1 35 ? 2.588 23.984 2.74 1 91.06 35 ILE B N 1
ATOM 1682 C CA . ILE B 1 35 ? 2.496 25.125 3.641 1 91.06 35 ILE B CA 1
ATOM 1683 C C . ILE B 1 35 ? 1.039 25.562 3.773 1 91.06 35 ILE B C 1
ATOM 1685 O O . ILE B 1 35 ? 0.569 25.859 4.879 1 91.06 35 ILE B O 1
ATOM 1689 N N . ASP B 1 36 ? 0.357 25.578 2.674 1 88 36 ASP B N 1
ATOM 1690 C CA . ASP B 1 36 ? -1.059 25.938 2.688 1 88 36 ASP B CA 1
ATOM 1691 C C . ASP B 1 36 ? -1.857 24.969 3.564 1 88 36 ASP B C 1
ATOM 1693 O O . ASP B 1 36 ? -2.705 25.406 4.352 1 88 36 ASP B O 1
ATOM 1697 N N . LEU B 1 37 ? -1.592 23.719 3.41 1 89.56 37 LEU B N 1
ATOM 1698 C CA . LEU B 1 37 ? -2.283 22.719 4.23 1 89.56 37 LEU B CA 1
ATOM 1699 C C . LEU B 1 37 ? -1.968 22.922 5.711 1 89.56 37 LEU B C 1
ATOM 1701 O O . LEU B 1 37 ? -2.865 22.875 6.555 1 89.56 37 LEU B O 1
ATOM 1705 N N . ALA B 1 38 ? -0.753 23.188 5.977 1 93.69 38 ALA B N 1
ATOM 1706 C CA . ALA B 1 38 ? -0.345 23.406 7.363 1 93.69 38 ALA B CA 1
ATOM 1707 C C . ALA B 1 38 ? -1.107 24.578 7.98 1 93.69 38 ALA B C 1
ATOM 1709 O O . ALA B 1 38 ? -1.621 24.469 9.094 1 93.69 38 ALA B O 1
ATOM 1710 N N . HIS B 1 39 ? -1.188 25.609 7.25 1 92.38 39 HIS B N 1
ATOM 1711 C CA . HIS B 1 39 ? -1.89 26.797 7.734 1 92.38 39 HIS B CA 1
ATOM 1712 C C . HIS B 1 39 ? -3.365 26.5 7.98 1 92.38 39 HIS B C 1
ATOM 1714 O O . HIS B 1 39 ? -3.939 26.969 8.969 1 92.38 39 HIS B O 1
ATOM 1720 N N . GLU B 1 40 ? -3.926 25.703 7.105 1 87.75 40 GLU B N 1
ATOM 1721 C CA . GLU B 1 40 ? -5.324 25.312 7.266 1 87.75 40 GLU B CA 1
ATOM 1722 C C . GLU B 1 40 ? -5.527 24.453 8.508 1 87.75 40 GLU B C 1
ATOM 1724 O O . GLU B 1 40 ? -6.504 24.625 9.234 1 87.75 40 GLU B O 1
ATOM 1729 N N . LEU B 1 41 ? -4.648 23.578 8.75 1 91.62 41 LEU B N 1
ATOM 1730 C CA . LEU B 1 41 ? -4.742 22.719 9.93 1 91.62 41 LEU B CA 1
ATOM 1731 C C . LEU B 1 41 ? -4.684 23.547 11.211 1 91.62 41 LEU B C 1
ATOM 1733 O O . LEU B 1 41 ? -5.5 23.359 12.117 1 91.62 41 LEU B O 1
ATOM 1737 N N . VAL B 1 42 ? -3.791 24.469 11.242 1 93.62 42 VAL B N 1
ATOM 1738 C CA . VAL B 1 42 ? -3.611 25.328 12.4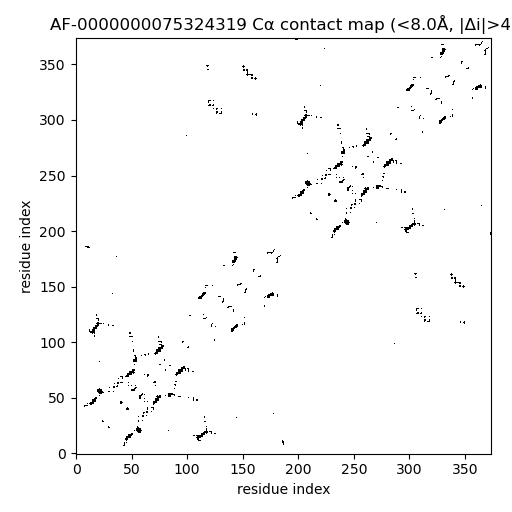14 1 93.62 42 VAL B CA 1
ATOM 1739 C C . VAL B 1 42 ? -4.852 26.188 12.617 1 93.62 42 VAL B C 1
ATOM 1741 O O . VAL B 1 42 ? -5.371 26.281 13.734 1 93.62 42 VAL B O 1
ATOM 1744 N N . ALA B 1 43 ? -5.309 26.75 11.523 1 89.25 43 ALA B N 1
ATOM 1745 C CA . ALA B 1 43 ? -6.465 27.641 11.586 1 89.25 43 ALA B CA 1
ATOM 1746 C C . ALA B 1 43 ? -7.695 26.906 12.102 1 89.25 43 ALA B C 1
ATOM 1748 O O . ALA B 1 43 ? -8.539 27.484 12.789 1 89.25 43 ALA B O 1
ATOM 1749 N N . ARG B 1 44 ? -7.734 25.625 11.852 1 87.81 44 ARG B N 1
ATOM 1750 C CA . ARG B 1 44 ? -8.898 24.828 12.227 1 87.81 44 ARG B CA 1
ATOM 1751 C C . ARG B 1 44 ? -8.648 24.047 13.516 1 87.81 44 ARG B C 1
ATOM 1753 O O . ARG B 1 44 ? -9.492 23.266 13.945 1 87.81 44 ARG B O 1
ATOM 1760 N N . ARG B 1 45 ? -7.504 24.234 14.055 1 92.44 45 ARG B N 1
ATOM 1761 C CA . ARG B 1 45 ? -7.102 23.594 15.297 1 92.44 45 ARG B CA 1
ATOM 1762 C C . ARG B 1 45 ? -7.105 22.078 15.156 1 92.44 45 ARG B C 1
ATOM 1764 O O . ARG B 1 45 ? -7.629 21.359 16.016 1 92.44 45 ARG B O 1
ATOM 1771 N N . LEU B 1 46 ? -6.621 21.641 14.062 1 92.88 46 LEU B N 1
ATOM 1772 C CA . LEU B 1 46 ? -6.453 20.219 13.781 1 92.88 46 LEU B CA 1
ATOM 1773 C C . LEU B 1 46 ? -5.016 19.781 14.031 1 92.88 46 LEU B C 1
ATOM 1775 O O . LEU B 1 46 ? -4.074 20.5 13.703 1 92.88 46 LEU B O 1
ATOM 1779 N N . ASP B 1 47 ? -4.875 18.609 14.594 1 96.56 47 ASP B N 1
ATOM 1780 C CA . ASP B 1 47 ? -3.553 18.031 14.836 1 96.56 47 ASP B CA 1
ATOM 1781 C C . ASP B 1 47 ? -3.035 17.297 13.594 1 96.56 47 ASP B C 1
ATOM 1783 O O . ASP B 1 47 ? -3.822 16.766 12.805 1 96.56 47 ASP B O 1
ATOM 1787 N N . LEU B 1 48 ? -1.731 17.281 13.523 1 97.81 48 LEU B N 1
ATOM 1788 C CA . LEU B 1 48 ? -1.075 16.609 12.414 1 97.81 48 LEU B CA 1
ATOM 1789 C C . LEU B 1 48 ? -0.522 15.25 12.844 1 97.81 48 LEU B C 1
ATOM 1791 O O . LEU B 1 48 ? 0.177 15.156 13.852 1 97.81 48 LEU B O 1
ATOM 1795 N N . VAL B 1 49 ? -0.855 14.203 12.125 1 98.62 49 VAL B N 1
ATOM 1796 C CA . VAL B 1 49 ? -0.178 12.914 12.156 1 98.62 49 VAL B CA 1
ATOM 1797 C C . VAL B 1 49 ? 0.525 12.664 10.82 1 98.62 49 VAL B C 1
ATOM 1799 O O . VAL B 1 49 ? -0.085 12.797 9.758 1 98.62 49 VAL B O 1
ATOM 1802 N N . TYR B 1 50 ? 1.84 12.383 10.844 1 98.38 50 TYR B N 1
ATOM 1803 C CA . TYR B 1 50 ? 2.561 12.188 9.594 1 98.38 50 TYR B CA 1
ATOM 1804 C C . TYR B 1 50 ? 3.682 11.164 9.766 1 98.38 50 TYR B C 1
ATOM 1806 O O . TYR B 1 50 ? 3.834 10.578 10.836 1 98.38 50 TYR B O 1
ATOM 1814 N N . GLY B 1 51 ? 4.453 10.977 8.758 1 97.88 51 GLY B N 1
ATOM 1815 C CA . GLY B 1 51 ? 5.387 9.867 8.719 1 97.88 51 GLY B CA 1
ATOM 1816 C C . GLY B 1 51 ? 6.66 10.125 9.5 1 97.88 51 GLY B C 1
ATOM 1817 O O . GLY B 1 51 ? 7.574 9.305 9.5 1 97.88 51 GLY B O 1
ATOM 1818 N N . GLY B 1 52 ? 6.848 11.25 10.031 1 97.69 52 GLY B N 1
ATOM 1819 C CA . GLY B 1 52 ? 7.852 11.484 11.055 1 97.69 52 GLY B CA 1
ATOM 1820 C C . GLY B 1 52 ? 9.156 12.023 10.5 1 97.69 52 GLY B C 1
ATOM 1821 O O . GLY B 1 52 ? 10.07 12.352 11.258 1 97.69 52 GLY B O 1
ATOM 1822 N N . GLY B 1 53 ? 9.328 12.109 9.219 1 96.25 53 GLY B N 1
ATOM 1823 C CA . GLY B 1 53 ? 10.562 12.641 8.664 1 96.25 53 GLY B CA 1
ATOM 1824 C C . GLY B 1 53 ? 10.719 14.133 8.875 1 96.25 53 GLY B C 1
ATOM 1825 O O . GLY B 1 53 ? 9.727 14.867 8.922 1 96.25 53 GLY B O 1
ATOM 1826 N N . SER B 1 54 ? 11.969 14.562 8.922 1 96.62 54 SER B N 1
ATOM 1827 C CA . SER B 1 54 ? 12.25 15.984 9.102 1 96.62 54 SER B CA 1
ATOM 1828 C C . SER B 1 54 ? 12.656 16.641 7.781 1 96.62 54 SER B C 1
ATOM 1830 O O . SER B 1 54 ? 13.047 17.797 7.762 1 96.62 54 SER B O 1
ATOM 1832 N N . ILE B 1 55 ? 12.531 15.891 6.676 1 93.62 55 ILE B N 1
ATOM 1833 C CA . ILE B 1 55 ? 13.031 16.344 5.383 1 93.62 55 ILE B CA 1
ATOM 1834 C C . ILE B 1 55 ? 11.883 16.438 4.387 1 93.62 55 ILE B C 1
ATOM 1836 O O . ILE B 1 55 ? 10.805 15.875 4.609 1 93.62 55 ILE B O 1
ATOM 1840 N N . GLY B 1 56 ? 12.117 17.234 3.301 1 93.31 56 GLY B N 1
ATOM 1841 C CA . GLY B 1 56 ? 11.156 17.312 2.215 1 93.31 56 GLY B CA 1
ATOM 1842 C C . GLY B 1 56 ? 9.844 17.969 2.621 1 93.31 56 GLY B C 1
ATOM 1843 O O . GLY B 1 56 ? 9.836 18.906 3.422 1 93.31 56 GLY B O 1
ATOM 1844 N N . LEU B 1 57 ? 8.805 17.469 2.008 1 93.25 57 LEU B N 1
ATOM 1845 C CA . LEU B 1 57 ? 7.484 18 2.33 1 93.25 57 LEU B CA 1
ATOM 1846 C C . LEU B 1 57 ? 7.074 17.625 3.748 1 93.25 57 LEU B C 1
ATOM 1848 O O . LEU B 1 57 ? 6.359 18.359 4.418 1 93.25 57 LEU B O 1
ATOM 1852 N N . MET B 1 58 ? 7.586 16.453 4.168 1 96.69 58 MET B N 1
ATOM 1853 C CA . MET B 1 58 ? 7.316 16.047 5.543 1 96.69 58 MET B CA 1
ATOM 1854 C C . MET B 1 58 ? 7.844 17.078 6.535 1 96.69 58 MET B C 1
ATOM 1856 O O . MET B 1 58 ? 7.125 17.469 7.457 1 96.69 58 MET B O 1
ATOM 1860 N N . GLY B 1 59 ? 9.07 17.5 6.328 1 96.94 59 GLY B N 1
ATOM 1861 C CA . GLY B 1 59 ? 9.648 18.516 7.191 1 96.94 59 GLY B CA 1
ATOM 1862 C C . GLY B 1 59 ? 8.922 19.844 7.121 1 96.94 59 GLY B C 1
ATOM 1863 O O . GLY B 1 59 ? 8.672 20.469 8.148 1 96.94 59 GLY B O 1
ATOM 1864 N N . LEU B 1 60 ? 8.516 20.203 5.949 1 95.75 60 LEU B N 1
ATOM 1865 C CA . LEU B 1 60 ? 7.863 21.5 5.727 1 95.75 60 LEU B CA 1
ATOM 1866 C C . LEU B 1 60 ? 6.512 21.547 6.438 1 95.75 60 LEU B C 1
ATOM 1868 O O . LEU B 1 60 ? 6.23 22.484 7.176 1 95.75 60 LEU B O 1
ATOM 1872 N N . VAL B 1 61 ? 5.695 20.516 6.262 1 96.19 61 VAL B N 1
ATOM 1873 C CA . VAL B 1 61 ? 4.344 20.531 6.809 1 96.19 61 VAL B CA 1
ATOM 1874 C C . VAL B 1 61 ? 4.398 20.406 8.328 1 96.19 61 VAL B C 1
ATOM 1876 O O . VAL B 1 61 ? 3.666 21.094 9.047 1 96.19 61 VAL B O 1
ATOM 1879 N N . SER B 1 62 ? 5.273 19.562 8.859 1 98.19 62 SER B N 1
ATOM 1880 C CA . SER B 1 62 ? 5.348 19.344 10.305 1 98.19 62 SER B CA 1
ATOM 1881 C C . SER B 1 62 ? 5.844 20.594 11.016 1 98.19 62 SER B C 1
ATOM 1883 O O . SER B 1 62 ? 5.277 21 12.031 1 98.19 62 SER B O 1
ATOM 1885 N N . LYS B 1 63 ? 6.844 21.266 10.5 1 97.94 63 LYS B N 1
ATOM 1886 C CA . LYS B 1 63 ? 7.387 22.469 11.109 1 97.94 63 LYS B CA 1
ATOM 1887 C C . LYS B 1 63 ? 6.375 23.609 11.055 1 97.94 63 LYS B C 1
ATOM 1889 O O . LYS B 1 63 ? 6.211 24.359 12.031 1 97.94 63 LYS B O 1
ATOM 1894 N N . ALA B 1 64 ? 5.762 23.766 9.867 1 97.56 64 ALA B N 1
ATOM 1895 C CA . ALA B 1 64 ? 4.785 24.844 9.703 1 97.56 64 ALA B CA 1
ATOM 1896 C C . ALA B 1 64 ? 3.631 24.688 10.688 1 97.56 64 ALA B C 1
ATOM 1898 O O . ALA B 1 64 ? 3.188 25.656 11.289 1 97.56 64 ALA B O 1
ATOM 1899 N N . VAL B 1 65 ? 3.145 23.453 10.852 1 97.75 65 VAL B N 1
ATOM 1900 C CA . VAL B 1 65 ? 2.07 23.203 11.812 1 97.75 65 VAL B CA 1
ATOM 1901 C C . VAL B 1 65 ? 2.561 23.5 13.227 1 97.75 65 VAL B C 1
ATOM 1903 O O . VAL B 1 65 ? 1.896 24.219 13.984 1 97.75 65 VAL B O 1
ATOM 1906 N N . HIS B 1 66 ? 3.691 23.047 13.57 1 98.44 66 HIS B N 1
ATOM 1907 C CA . HIS B 1 66 ? 4.25 23.203 14.906 1 98.44 66 HIS B CA 1
ATOM 1908 C C . HIS B 1 66 ? 4.492 24.672 15.234 1 98.44 66 HIS B C 1
ATOM 1910 O O . HIS B 1 66 ? 4.117 25.141 16.312 1 98.44 66 HIS B O 1
ATOM 1916 N N . HIS B 1 67 ? 5.051 25.344 14.344 1 97.38 67 HIS B N 1
ATOM 1917 C CA . HIS B 1 67 ? 5.367 26.75 14.555 1 97.38 67 HIS B CA 1
ATOM 1918 C C . HIS B 1 67 ? 4.098 27.594 14.617 1 97.38 67 HIS B C 1
ATOM 1920 O O . HIS B 1 67 ? 4.082 28.672 15.234 1 97.38 67 HIS B O 1
ATOM 1926 N N . GLY B 1 68 ? 3.117 27.141 13.945 1 97.44 68 GLY B N 1
ATOM 1927 C CA . GLY B 1 68 ? 1.826 27.812 14.016 1 97.44 68 GLY B CA 1
ATOM 1928 C C . GLY B 1 68 ? 1.066 27.516 15.297 1 97.44 68 GLY B C 1
ATOM 1929 O O . GLY B 1 68 ? -0.034 28.031 15.508 1 97.44 68 GLY B O 1
ATOM 1930 N N . GLY B 1 69 ? 1.626 26.672 16.125 1 97.06 69 GLY B N 1
ATOM 1931 C CA . GLY B 1 69 ? 1.035 26.375 17.422 1 97.06 69 GLY B CA 1
ATOM 1932 C C . GLY B 1 69 ? 0.249 25.078 17.438 1 97.06 69 GLY B C 1
ATOM 1933 O O . GLY B 1 69 ? -0.423 24.766 18.422 1 97.06 69 GLY B O 1
ATOM 1934 N N . GLY B 1 70 ? 0.275 24.328 16.344 1 97 70 GLY B N 1
ATOM 1935 C CA . GLY B 1 70 ? -0.44 23.062 16.266 1 97 70 GLY B CA 1
ATOM 1936 C C . GLY B 1 70 ? 0.332 21.906 16.859 1 97 70 GLY B C 1
ATOM 1937 O O . GLY B 1 70 ? 1.537 22.016 17.094 1 97 70 GLY B O 1
ATOM 1938 N N . ASN B 1 71 ? -0.37 20.797 17.109 1 98.06 71 ASN B N 1
ATOM 1939 C CA . ASN B 1 71 ? 0.238 19.562 17.594 1 98.06 71 ASN B CA 1
ATOM 1940 C C . ASN B 1 71 ? 0.657 18.641 16.438 1 98.06 71 ASN B C 1
ATOM 1942 O O . ASN B 1 71 ? -0.074 18.5 15.461 1 98.06 71 ASN B O 1
ATOM 1946 N N . VAL B 1 72 ? 1.856 18.062 16.609 1 98.62 72 VAL B N 1
ATOM 1947 C CA . VAL B 1 72 ? 2.434 17.234 15.57 1 98.62 72 VAL B CA 1
ATOM 1948 C C . VAL B 1 72 ? 2.842 15.883 16.156 1 98.62 72 VAL B C 1
ATOM 1950 O O . VAL B 1 72 ? 3.549 15.82 17.156 1 98.62 72 VAL B O 1
ATOM 1953 N N . ILE B 1 73 ? 2.363 14.797 15.547 1 98.69 73 ILE B N 1
ATOM 1954 C CA . ILE B 1 73 ? 2.781 13.438 15.867 1 98.69 73 ILE B CA 1
ATOM 1955 C C . ILE B 1 73 ? 3.428 12.797 14.641 1 98.69 73 ILE B C 1
ATOM 1957 O O . ILE B 1 73 ? 2.777 12.617 13.609 1 98.69 73 ILE B O 1
ATOM 1961 N N . GLY B 1 74 ? 4.676 12.516 14.781 1 98.56 74 GLY B N 1
ATOM 1962 C CA . GLY B 1 74 ? 5.395 11.789 13.742 1 98.56 74 GLY B CA 1
ATOM 1963 C C . GLY B 1 74 ? 5.613 10.32 14.086 1 98.56 74 GLY B C 1
ATOM 1964 O O . GLY B 1 74 ? 6.113 10 15.164 1 98.56 74 GLY B O 1
ATOM 1965 N N . ILE B 1 75 ? 5.211 9.422 13.242 1 98.69 75 ILE B N 1
ATOM 1966 C CA . ILE B 1 75 ? 5.402 7.988 13.414 1 98.69 75 ILE B CA 1
ATOM 1967 C C . ILE B 1 75 ? 6.453 7.48 12.43 1 98.69 75 ILE B C 1
ATOM 1969 O O . ILE B 1 75 ? 6.297 7.625 11.219 1 98.69 75 ILE B O 1
ATOM 1973 N N . ILE B 1 76 ? 7.516 6.895 12.945 1 98.12 76 ILE B N 1
ATOM 1974 C CA . ILE B 1 76 ? 8.641 6.602 12.062 1 98.12 76 ILE B CA 1
ATOM 1975 C C . ILE B 1 76 ? 9.258 5.262 12.445 1 98.12 76 ILE B C 1
ATOM 1977 O O . ILE B 1 76 ? 9.523 5.004 13.617 1 98.12 76 ILE B O 1
ATOM 1981 N N . PRO B 1 77 ? 9.43 4.371 11.43 1 97.69 77 PRO B N 1
ATOM 1982 C CA . PRO B 1 77 ? 10.172 3.145 11.727 1 97.69 77 PRO B CA 1
ATOM 1983 C C . PRO B 1 77 ? 11.602 3.422 12.195 1 97.69 77 PRO B C 1
ATOM 1985 O O . PRO B 1 77 ? 12.281 4.277 11.625 1 97.69 77 PRO B O 1
ATOM 1988 N N . ARG B 1 78 ? 12.039 2.703 13.148 1 96.69 78 ARG B N 1
ATOM 1989 C CA . ARG B 1 78 ? 13.391 2.873 13.664 1 96.69 78 ARG B CA 1
ATOM 1990 C C . ARG B 1 78 ? 14.422 2.787 12.539 1 96.69 78 ARG B C 1
ATOM 1992 O O . ARG B 1 78 ? 15.406 3.531 12.531 1 96.69 78 ARG B O 1
ATOM 1999 N N . THR B 1 79 ? 14.203 1.996 11.586 1 93.69 79 THR B N 1
ATOM 2000 C CA . THR B 1 79 ? 15.148 1.733 10.508 1 93.69 79 THR B CA 1
ATOM 2001 C C . THR B 1 79 ? 15.234 2.93 9.562 1 93.69 79 THR B C 1
ATOM 2003 O O . THR B 1 79 ? 16.188 3.043 8.781 1 93.69 79 THR B O 1
ATOM 2006 N N . LEU B 1 80 ? 14.266 3.844 9.609 1 94.38 80 LEU B N 1
ATOM 2007 C CA . LEU B 1 80 ? 14.25 4.961 8.672 1 94.38 80 LEU B CA 1
ATOM 2008 C C . LEU B 1 80 ? 14.664 6.258 9.359 1 94.38 80 LEU B C 1
ATOM 2010 O O . LEU B 1 80 ? 14.797 7.297 8.711 1 94.38 80 LEU B O 1
ATOM 2014 N N . MET B 1 81 ? 14.844 6.211 10.672 1 94.88 81 MET B N 1
ATOM 2015 C CA . MET B 1 81 ? 15.125 7.418 11.438 1 94.88 81 MET B CA 1
ATOM 2016 C C . MET B 1 81 ? 16.406 8.086 10.945 1 94.88 81 MET B C 1
ATOM 2018 O O . MET B 1 81 ? 16.438 9.305 10.75 1 94.88 81 MET B O 1
ATOM 2022 N N . ASN B 1 82 ? 17.391 7.293 10.656 1 93.19 82 ASN B N 1
ATOM 2023 C CA . ASN B 1 82 ? 18.672 7.863 10.227 1 93.19 82 ASN B CA 1
ATOM 2024 C C . ASN B 1 82 ? 18.562 8.508 8.852 1 93.19 82 ASN B C 1
ATOM 2026 O O . ASN B 1 82 ? 19.266 9.477 8.555 1 93.19 82 ASN B O 1
ATOM 2030 N N . LYS B 1 83 ? 17.703 7.98 8.07 1 91.31 83 LYS B N 1
ATOM 2031 C CA . LYS B 1 83 ? 17.562 8.461 6.703 1 91.31 83 LYS B CA 1
ATOM 2032 C C . LYS B 1 83 ? 16.609 9.656 6.641 1 91.31 83 LYS B C 1
ATOM 2034 O O . LYS B 1 83 ? 16.828 10.594 5.879 1 91.31 83 LYS B O 1
ATOM 2039 N N . GLU B 1 84 ? 15.555 9.594 7.438 1 92.88 84 GLU B N 1
ATOM 2040 C CA . GLU B 1 84 ? 14.477 10.57 7.27 1 92.88 84 GLU B CA 1
ATOM 2041 C C . GLU B 1 84 ? 14.539 11.648 8.344 1 92.88 84 GLU B C 1
ATOM 2043 O O . GLU B 1 84 ? 13.852 12.672 8.242 1 92.88 84 GLU B O 1
ATOM 2048 N N . ILE B 1 85 ? 15.344 11.484 9.391 1 94.25 85 ILE B N 1
ATOM 2049 C CA . ILE B 1 85 ? 15.539 12.516 10.398 1 94.25 85 ILE B CA 1
ATOM 2050 C C . ILE B 1 85 ? 16.953 13.07 10.305 1 94.25 85 ILE B C 1
ATOM 2052 O O . ILE B 1 85 ? 17.875 12.578 10.961 1 94.25 85 ILE B O 1
ATOM 2056 N N . THR B 1 86 ? 17.188 13.984 9.461 1 88.12 86 THR B N 1
ATOM 2057 C CA . THR B 1 86 ? 18.5 14.57 9.273 1 88.12 86 THR B CA 1
ATOM 2058 C C . THR B 1 86 ? 18.531 16.016 9.789 1 88.12 86 THR B C 1
ATOM 2060 O O . THR B 1 86 ? 19.594 16.641 9.812 1 88.12 86 THR B O 1
ATOM 2063 N N . GLY B 1 87 ? 17.484 16.531 10.211 1 87.62 87 GLY B N 1
ATOM 2064 C CA . GLY B 1 87 ? 17.359 17.875 10.773 1 87.62 87 GLY B CA 1
ATOM 2065 C C . GLY B 1 87 ? 16.531 17.906 12.047 1 87.62 87 GLY B C 1
ATOM 2066 O O . GLY B 1 87 ? 16.438 16.922 12.766 1 87.62 87 GLY B O 1
ATOM 2067 N N . GLU B 1 88 ? 16.062 19.031 12.297 1 90.44 88 GLU B N 1
ATOM 2068 C CA . GLU B 1 88 ? 15.273 19.25 13.508 1 90.44 88 GLU B CA 1
ATOM 2069 C C . GLU B 1 88 ? 13.898 18.594 13.383 1 90.44 88 GLU B C 1
ATOM 2071 O O . GLU B 1 88 ? 13.234 18.719 12.352 1 90.44 88 GLU B O 1
ATOM 2076 N N . THR B 1 89 ? 13.57 17.797 14.375 1 92.81 89 THR B N 1
ATOM 2077 C CA . THR B 1 89 ? 12.211 17.266 14.461 1 92.81 89 THR B CA 1
ATOM 2078 C C . THR B 1 89 ? 11.359 18.125 15.391 1 92.81 89 THR B C 1
ATOM 2080 O O . THR B 1 89 ? 11.891 18.859 16.234 1 92.81 89 THR B O 1
ATOM 2083 N N . VAL B 1 90 ? 10.086 18.094 15.086 1 96.44 90 VAL B N 1
ATOM 2084 C CA . VAL B 1 90 ? 9.156 18.875 15.898 1 96.44 90 VAL B CA 1
ATOM 2085 C C . VAL B 1 90 ? 8.047 17.969 16.438 1 96.44 90 VAL B C 1
ATOM 2087 O O . VAL B 1 90 ? 7.758 16.922 15.844 1 96.44 90 VAL B O 1
ATOM 2090 N N . GLY B 1 91 ? 7.414 18.359 17.641 1 97.38 91 GLY B N 1
ATOM 2091 C CA . GLY B 1 91 ? 6.32 17.594 18.203 1 97.38 91 GLY B CA 1
ATOM 2092 C C . GLY B 1 91 ? 6.762 16.266 18.781 1 97.38 91 GLY B C 1
ATOM 2093 O O . GLY B 1 91 ? 7.891 16.141 19.266 1 97.38 91 GLY B O 1
ATOM 2094 N N . GLU B 1 92 ? 5.867 15.352 18.766 1 97.81 92 GLU B N 1
ATOM 2095 C CA . GLU B 1 92 ? 6.133 14 19.266 1 97.81 92 GLU B CA 1
ATOM 2096 C C . GLU B 1 92 ? 6.617 13.086 18.141 1 97.81 92 GLU B C 1
ATOM 2098 O O . GLU B 1 92 ? 6.023 13.047 17.062 1 97.81 92 GLU B O 1
ATOM 2103 N N . VAL B 1 93 ? 7.711 12.484 18.391 1 97.31 93 VAL B N 1
ATOM 2104 C CA . VAL B 1 93 ? 8.219 11.477 17.469 1 97.31 93 VAL B CA 1
ATOM 2105 C C . VAL B 1 93 ? 8.039 10.086 18.062 1 97.31 93 VAL B C 1
ATOM 2107 O O . VAL B 1 93 ? 8.539 9.797 19.156 1 97.31 93 VAL B O 1
ATOM 2110 N N . ARG B 1 94 ? 7.363 9.195 17.391 1 98.19 94 ARG B N 1
ATOM 2111 C CA . ARG B 1 94 ? 7.07 7.848 17.859 1 98.19 94 ARG B CA 1
ATOM 2112 C C . ARG B 1 94 ? 7.742 6.805 16.969 1 98.19 94 ARG B C 1
ATOM 2114 O O . ARG B 1 94 ? 7.258 6.504 15.883 1 98.19 94 ARG B O 1
ATOM 2121 N N . PRO B 1 95 ? 8.852 6.262 17.5 1 98.12 95 PRO B N 1
ATOM 2122 C CA . PRO B 1 95 ? 9.469 5.168 16.75 1 98.12 95 PRO B CA 1
ATOM 2123 C C . PRO B 1 95 ? 8.633 3.889 16.781 1 98.12 95 PRO B C 1
ATOM 2125 O O . PRO B 1 95 ? 8.031 3.566 17.812 1 98.12 95 PRO B O 1
ATOM 2128 N N . VAL B 1 96 ? 8.555 3.176 15.656 1 98.44 96 VAL B N 1
ATOM 2129 C CA . VAL B 1 96 ? 7.863 1.896 15.562 1 98.44 96 VAL B CA 1
ATOM 2130 C C . VAL B 1 96 ? 8.789 0.852 14.945 1 98.44 96 VAL B C 1
ATOM 2132 O O . VAL B 1 96 ? 9.906 1.17 14.531 1 98.44 96 VAL B O 1
ATOM 2135 N N . ALA B 1 97 ? 8.328 -0.37 14.867 1 97.06 97 ALA B N 1
ATOM 2136 C CA . ALA B 1 97 ? 9.203 -1.481 14.5 1 97.06 97 ALA B CA 1
ATOM 2137 C C . ALA B 1 97 ? 9.414 -1.536 12.992 1 97.06 97 ALA B C 1
ATOM 2139 O O . ALA B 1 97 ? 10.5 -1.892 12.523 1 97.06 97 ALA B O 1
ATOM 2140 N N . ASP B 1 98 ? 8.367 -1.242 12.219 1 96.06 98 ASP B N 1
ATOM 2141 C CA . ASP B 1 98 ? 8.477 -1.422 10.773 1 96.06 98 ASP B CA 1
ATOM 2142 C C . ASP B 1 98 ? 7.438 -0.576 10.039 1 96.06 98 ASP B C 1
ATOM 2144 O O . ASP B 1 98 ? 6.668 0.156 10.664 1 96.06 98 ASP B O 1
ATOM 2148 N N . MET B 1 99 ? 7.426 -0.731 8.742 1 96.25 99 MET B N 1
ATOM 2149 C CA . MET B 1 99 ? 6.594 0.105 7.883 1 96.25 99 MET B CA 1
ATOM 2150 C C . MET B 1 99 ? 5.117 -0.224 8.07 1 96.25 99 MET B C 1
ATOM 2152 O O . MET B 1 99 ? 4.258 0.648 7.926 1 96.25 99 MET B O 1
ATOM 2156 N N . HIS B 1 100 ? 4.758 -1.528 8.328 1 97.31 100 HIS B N 1
ATOM 2157 C CA . HIS B 1 100 ? 3.369 -1.895 8.586 1 97.31 100 HIS B CA 1
ATOM 2158 C C . HIS B 1 100 ? 2.852 -1.244 9.859 1 97.31 100 HIS B C 1
ATOM 2160 O O . HIS B 1 100 ? 1.76 -0.671 9.875 1 97.31 100 HIS B O 1
ATOM 2166 N N . GLN B 1 101 ? 3.652 -1.302 10.875 1 97.25 101 GLN B N 1
ATOM 2167 C CA . GLN B 1 101 ? 3.252 -0.661 12.125 1 97.25 101 GLN B CA 1
ATOM 2168 C C . GLN B 1 101 ? 3.17 0.854 11.961 1 97.25 101 GLN B C 1
ATOM 2170 O O . GLN B 1 101 ? 2.318 1.503 12.57 1 97.25 101 GLN B O 1
ATOM 2175 N N . ARG B 1 102 ? 4.082 1.483 11.164 1 98.12 102 ARG B N 1
ATOM 2176 C CA . ARG B 1 102 ? 3.996 2.912 10.875 1 98.12 102 ARG B CA 1
ATOM 2177 C C . ARG B 1 102 ? 2.621 3.279 10.336 1 98.12 102 ARG B C 1
ATOM 2179 O O . ARG B 1 102 ? 1.954 4.168 10.867 1 98.12 102 ARG B O 1
ATOM 2186 N N . LYS B 1 103 ? 2.199 2.537 9.312 1 97.94 103 LYS B N 1
ATOM 2187 C CA . LYS B 1 103 ? 0.926 2.848 8.664 1 97.94 103 LYS B CA 1
ATOM 2188 C C . LYS B 1 103 ? -0.247 2.574 9.602 1 97.94 103 LYS B C 1
ATOM 2190 O O . LYS B 1 103 ? -1.21 3.342 9.641 1 97.94 103 LYS B O 1
ATOM 2195 N N . ALA B 1 104 ? -0.142 1.487 10.383 1 97.56 104 ALA B N 1
ATOM 2196 C CA . ALA B 1 104 ? -1.203 1.148 11.328 1 97.56 104 ALA B CA 1
ATOM 2197 C C . ALA B 1 104 ? -1.357 2.232 12.391 1 97.56 104 ALA B C 1
ATOM 2199 O O . ALA B 1 104 ? -2.475 2.652 12.703 1 97.56 104 ALA B O 1
ATOM 2200 N N . GLU B 1 105 ? -0.258 2.703 12.938 1 98.31 105 GLU B N 1
ATOM 2201 C CA . GLU B 1 105 ? -0.286 3.725 13.984 1 98.31 105 GLU B CA 1
ATOM 2202 C C . GLU B 1 105 ? -0.741 5.07 13.43 1 98.31 105 GLU B C 1
ATOM 2204 O O . GLU B 1 105 ? -1.489 5.797 14.086 1 98.31 105 GLU B O 1
ATOM 2209 N N . MET B 1 106 ? -0.296 5.406 12.219 1 98.62 106 MET B N 1
ATOM 2210 C CA . MET B 1 106 ? -0.759 6.641 11.594 1 98.62 106 MET B CA 1
ATOM 2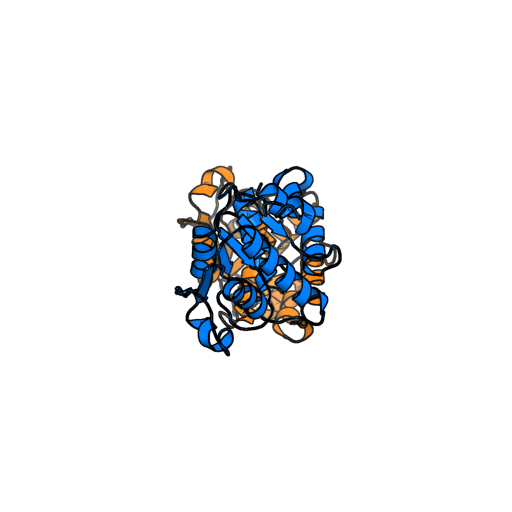211 C C . MET B 1 106 ? -2.273 6.629 11.422 1 98.62 106 MET B C 1
ATOM 2213 O O . MET B 1 106 ? -2.949 7.605 11.75 1 98.62 106 MET B O 1
ATOM 2217 N N . ALA B 1 107 ? -2.758 5.527 10.961 1 97.19 107 ALA B N 1
ATOM 2218 C CA . ALA B 1 107 ? -4.195 5.398 10.75 1 97.19 107 ALA B CA 1
ATOM 2219 C C . ALA B 1 107 ? -4.953 5.441 12.078 1 97.19 107 ALA B C 1
ATOM 2221 O O . ALA B 1 107 ? -5.996 6.09 12.18 1 97.19 107 ALA B O 1
ATOM 2222 N N . ARG B 1 108 ? -4.398 4.77 13.102 1 97 108 ARG B N 1
ATOM 2223 C CA . ARG B 1 108 ? -5.035 4.68 14.414 1 97 108 ARG B CA 1
ATOM 2224 C C . ARG B 1 108 ? -5.152 6.059 15.055 1 97 108 ARG B C 1
ATOM 2226 O O . ARG B 1 108 ? -6.125 6.34 15.758 1 97 108 ARG B O 1
ATOM 2233 N N . HIS B 1 109 ? -4.301 6.922 14.789 1 97.69 109 HIS B N 1
ATOM 2234 C CA . HIS B 1 109 ? -4.234 8.211 15.469 1 97.69 109 HIS B CA 1
ATOM 2235 C C . HIS B 1 109 ? -4.871 9.312 14.633 1 97.69 109 HIS B C 1
ATOM 2237 O O . HIS B 1 109 ? -4.691 10.5 14.914 1 97.69 109 HIS B O 1
ATOM 2243 N N . SER B 1 110 ? -5.621 8.945 13.602 1 96.44 110 SER B N 1
ATOM 2244 C CA . SER B 1 110 ? -6.145 9.984 12.711 1 96.44 110 SER B CA 1
ATOM 2245 C C . SER B 1 110 ? -7.641 9.797 12.469 1 96.44 110 SER B C 1
ATOM 2247 O O . SER B 1 110 ? -8.148 8.672 12.516 1 96.44 110 SER B O 1
ATOM 2249 N N . ASP B 1 111 ? -8.266 10.836 12.18 1 92.88 111 ASP B N 1
ATOM 2250 C CA . ASP B 1 111 ? -9.703 10.844 11.898 1 92.88 111 ASP B CA 1
ATOM 2251 C C . ASP B 1 111 ? -9.969 10.93 10.398 1 92.88 111 ASP B C 1
ATOM 2253 O O . ASP B 1 111 ? -11.07 10.633 9.938 1 92.88 111 ASP B O 1
ATOM 2257 N N . CYS B 1 112 ? -9.031 11.398 9.695 1 90.69 112 CYS B N 1
ATOM 2258 C CA . CYS B 1 112 ? -9.125 11.508 8.242 1 90.69 112 CYS B CA 1
ATOM 2259 C C . CYS B 1 112 ? -7.734 11.531 7.613 1 90.69 112 CYS B C 1
ATOM 2261 O O . CYS B 1 112 ? -6.727 11.586 8.32 1 90.69 112 CYS B O 1
ATOM 2263 N N . PHE B 1 113 ? -7.688 11.422 6.262 1 92.81 113 PHE B N 1
ATOM 2264 C CA . PHE B 1 113 ? -6.43 11.344 5.527 1 92.81 113 PHE B CA 1
ATOM 2265 C C . PHE B 1 113 ? -6.379 12.398 4.426 1 92.81 113 PHE B C 1
ATOM 2267 O O . PHE B 1 113 ? -7.375 12.633 3.74 1 92.81 113 PHE B O 1
ATOM 2274 N N . ILE B 1 114 ? -5.148 13.039 4.309 1 89.44 114 ILE B N 1
ATOM 2275 C CA . ILE B 1 114 ? -4.875 13.93 3.193 1 89.44 114 ILE B CA 1
ATOM 2276 C C . ILE B 1 114 ? -3.545 13.555 2.541 1 89.44 114 ILE B C 1
ATOM 2278 O O . ILE B 1 114 ? -2.537 13.383 3.229 1 89.44 114 ILE B O 1
ATOM 2282 N N . ALA B 1 115 ? -3.549 13.391 1.286 1 89.5 115 ALA B N 1
ATOM 2283 C CA . ALA B 1 115 ? -2.305 13.141 0.563 1 89.5 115 ALA B CA 1
ATOM 2284 C C . ALA B 1 115 ? -1.853 14.383 -0.193 1 89.5 115 ALA B C 1
ATOM 2286 O O . ALA B 1 115 ? -2.641 15 -0.914 1 89.5 115 ALA B O 1
ATOM 2287 N N . LEU B 1 116 ? -0.63 14.797 0.019 1 87.25 116 LEU B N 1
ATOM 2288 C CA . LEU B 1 116 ? 0.077 15.812 -0.755 1 87.25 116 LEU B CA 1
ATOM 2289 C C . LEU B 1 116 ? 0.951 15.172 -1.826 1 87.25 116 LEU B C 1
ATOM 2291 O O . LEU B 1 116 ? 1.034 13.938 -1.91 1 87.25 116 LEU B O 1
ATOM 2295 N N . PRO B 1 117 ? 1.524 15.992 -2.713 1 79.19 117 PRO B N 1
ATOM 2296 C CA . PRO B 1 117 ? 2.42 15.406 -3.713 1 79.19 117 PRO B CA 1
ATOM 2297 C C . PRO B 1 117 ? 3.523 14.555 -3.09 1 79.19 117 PRO B C 1
ATOM 2299 O O . PRO B 1 117 ? 4.004 14.867 -1.997 1 79.19 117 PRO B O 1
ATOM 2302 N N . GLY B 1 118 ? 3.873 13.5 -3.777 1 81.69 118 GLY B N 1
ATOM 2303 C CA . GLY B 1 118 ? 4.891 12.562 -3.328 1 81.69 118 GLY B CA 1
ATOM 2304 C C . GLY B 1 118 ? 5.211 11.492 -4.355 1 81.69 118 GLY B C 1
ATOM 2305 O O . GLY B 1 118 ? 4.781 11.586 -5.508 1 81.69 118 GLY B O 1
ATOM 2306 N N . GLY B 1 119 ? 6.031 10.531 -3.893 1 78.31 119 GLY B N 1
ATOM 2307 C CA . GLY B 1 119 ? 6.438 9.438 -4.762 1 78.31 119 GLY B CA 1
ATOM 2308 C C . GLY B 1 119 ? 5.715 8.141 -4.465 1 78.31 119 GLY B C 1
ATOM 2309 O O . GLY B 1 119 ? 4.52 8.148 -4.156 1 78.31 119 GLY B O 1
ATOM 2310 N N . TYR B 1 120 ? 6.41 6.965 -4.535 1 76.5 120 TYR B N 1
ATOM 2311 C CA . TYR B 1 120 ? 5.867 5.625 -4.352 1 76.5 120 TYR B CA 1
ATOM 2312 C C . TYR B 1 120 ? 5.387 5.422 -2.92 1 76.5 120 TYR B C 1
ATOM 2314 O O . TYR B 1 120 ? 4.34 4.816 -2.688 1 76.5 120 TYR B O 1
ATOM 2322 N N . GLY B 1 121 ? 6.145 5.992 -2.137 1 85 121 GLY B N 1
ATOM 2323 C CA . GLY B 1 121 ? 5.766 5.832 -0.742 1 85 121 GLY B CA 1
ATOM 2324 C C . GLY B 1 121 ? 4.445 6.496 -0.403 1 85 121 GLY B C 1
ATOM 2325 O O . GLY B 1 121 ? 3.596 5.898 0.264 1 85 121 GLY B O 1
ATOM 2326 N N . THR B 1 122 ? 4.281 7.688 -0.918 1 88.38 122 THR B N 1
ATOM 2327 C CA . THR B 1 122 ? 3.047 8.422 -0.672 1 88.38 122 THR B CA 1
ATOM 2328 C C . THR B 1 122 ? 1.862 7.738 -1.348 1 88.38 122 THR B C 1
ATOM 2330 O O . THR B 1 122 ? 0.801 7.578 -0.741 1 88.38 122 THR B O 1
ATOM 2333 N N . LEU B 1 123 ? 2.025 7.379 -2.494 1 83 123 LEU B N 1
ATOM 2334 C CA . LEU B 1 123 ? 0.962 6.703 -3.23 1 83 123 LEU B CA 1
ATOM 2335 C C . LEU B 1 123 ? 0.579 5.395 -2.547 1 83 123 LEU B C 1
ATOM 2337 O O . LEU B 1 123 ? -0.604 5.055 -2.459 1 83 123 LEU B O 1
ATOM 2341 N N . GLU B 1 124 ? 1.587 4.676 -2.17 1 87.19 124 GLU B N 1
ATOM 2342 C CA . GLU B 1 124 ? 1.355 3.416 -1.468 1 87.19 124 GLU B CA 1
ATOM 2343 C C . GLU B 1 124 ? 0.55 3.637 -0.191 1 87.19 124 GLU B C 1
ATOM 2345 O O . GLU B 1 124 ? -0.397 2.896 0.087 1 87.19 124 GLU B O 1
ATOM 2350 N N . GLU B 1 125 ? 0.901 4.629 0.583 1 93.12 125 GLU B N 1
ATOM 2351 C CA . GLU B 1 125 ? 0.154 4.973 1.789 1 93.12 125 GLU B CA 1
ATOM 2352 C C . GLU B 1 125 ? -1.289 5.344 1.457 1 93.12 125 GLU B C 1
ATOM 2354 O O . GLU B 1 125 ? -2.223 4.871 2.107 1 93.12 125 GLU B O 1
ATOM 2359 N N . LEU B 1 126 ? -1.464 6.125 0.447 1 87.56 126 LEU B N 1
ATOM 2360 C CA . LEU B 1 126 ? -2.785 6.582 0.031 1 87.56 126 LEU B CA 1
ATOM 2361 C C . LEU B 1 126 ? -3.646 5.41 -0.431 1 87.56 126 LEU B C 1
ATOM 2363 O O . LEU B 1 126 ? -4.793 5.273 -0.004 1 87.56 126 LEU B O 1
ATOM 2367 N N . LEU B 1 127 ? -3.09 4.609 -1.242 1 86.5 127 LEU B N 1
ATOM 2368 C CA . LEU B 1 127 ? -3.852 3.494 -1.798 1 86.5 127 LEU B CA 1
ATOM 2369 C C . LEU B 1 127 ? -4.254 2.512 -0.703 1 86.5 127 LEU B C 1
ATOM 2371 O O . LEU B 1 127 ? -5.32 1.899 -0.775 1 86.5 127 LEU B O 1
ATOM 2375 N N . GLU B 1 128 ? -3.373 2.354 0.265 1 92.38 128 GLU B N 1
ATOM 2376 C CA . GLU B 1 128 ? -3.738 1.462 1.361 1 92.38 128 GLU B CA 1
ATOM 2377 C C . GLU B 1 128 ? -5 1.945 2.07 1 92.38 128 GLU B C 1
ATOM 2379 O O . GLU B 1 128 ? -5.938 1.172 2.275 1 92.38 128 GLU B O 1
ATOM 2384 N N . VAL B 1 129 ? -5.07 3.215 2.348 1 91.88 129 VAL B N 1
ATOM 2385 C CA . VAL B 1 129 ? -6.223 3.691 3.104 1 91.88 129 VAL B CA 1
ATOM 2386 C C . VAL B 1 129 ? -7.461 3.699 2.209 1 91.88 129 VAL B C 1
ATOM 2388 O O . VAL B 1 129 ? -8.578 3.48 2.684 1 91.88 129 VAL B O 1
ATOM 2391 N N . ILE B 1 130 ? -7.289 3.908 0.956 1 84.75 130 ILE B N 1
ATOM 2392 C CA . ILE B 1 130 ? -8.406 3.824 0.019 1 84.75 130 ILE B CA 1
ATOM 2393 C C . ILE B 1 130 ? -8.922 2.391 -0.039 1 84.75 130 ILE B C 1
ATOM 2395 O O . ILE B 1 130 ? -10.125 2.156 0.064 1 84.75 130 ILE B O 1
ATOM 2399 N N . THR B 1 131 ? -7.977 1.433 -0.201 1 85.31 131 THR B N 1
ATOM 2400 C CA . THR B 1 131 ? -8.344 0.022 -0.266 1 85.31 131 THR B CA 1
ATOM 2401 C C . THR B 1 131 ? -9.062 -0.411 1.01 1 85.31 131 THR B C 1
ATOM 2403 O O . THR B 1 131 ? -10.078 -1.107 0.952 1 85.31 131 THR B O 1
ATOM 2406 N N . TRP B 1 132 ? -8.555 -0.008 2.123 1 88.38 132 TRP B N 1
ATOM 2407 C CA . TRP B 1 132 ? -9.133 -0.396 3.406 1 88.38 132 TRP B CA 1
ATOM 2408 C C . TRP B 1 132 ? -10.531 0.187 3.574 1 88.38 132 TRP B C 1
ATOM 2410 O O . TRP B 1 132 ? -11.414 -0.457 4.145 1 88.38 132 TRP B O 1
ATOM 2420 N N . ALA B 1 133 ? -10.75 1.385 3.096 1 85.81 133 ALA B N 1
ATOM 2421 C CA . ALA B 1 133 ? -12.094 1.958 3.1 1 85.81 133 ALA B CA 1
ATOM 2422 C C . ALA B 1 133 ? -13.047 1.142 2.227 1 85.81 133 ALA B C 1
ATOM 2424 O O . ALA B 1 133 ? -14.172 0.853 2.627 1 85.81 133 ALA B O 1
ATOM 2425 N N . GLN B 1 134 ? -12.57 0.73 1.076 1 79.94 134 GLN B N 1
ATOM 2426 C CA . GLN B 1 134 ? -13.367 -0.053 0.14 1 79.94 134 GLN B CA 1
ATOM 2427 C C . GLN B 1 134 ? -13.75 -1.405 0.737 1 79.94 134 GLN B C 1
ATOM 2429 O O . GLN B 1 134 ? -14.828 -1.926 0.469 1 79.94 134 GLN B O 1
ATOM 2434 N N . LEU B 1 135 ? -12.875 -1.94 1.502 1 83.38 135 LEU B N 1
ATOM 2435 C CA . LEU B 1 135 ? -13.086 -3.252 2.104 1 83.38 135 LEU B CA 1
ATOM 2436 C C . LEU B 1 135 ? -13.906 -3.131 3.387 1 83.38 135 LEU B C 1
ATOM 2438 O O . LEU B 1 135 ? -14.203 -4.137 4.035 1 83.38 135 LEU B O 1
ATOM 2442 N N . GLY B 1 136 ? -14.195 -1.879 3.779 1 83.44 136 GLY B N 1
ATOM 2443 C CA . GLY B 1 136 ? -15.016 -1.655 4.957 1 83.44 136 GLY B CA 1
ATOM 2444 C C . GLY B 1 136 ? -14.234 -1.714 6.254 1 83.44 136 GLY B C 1
ATOM 2445 O O . GLY B 1 136 ? -14.812 -1.863 7.332 1 83.44 136 GLY B O 1
ATOM 2446 N N . ILE B 1 137 ? -12.953 -1.65 6.145 1 88 137 ILE B N 1
ATOM 2447 C CA . ILE B 1 137 ? -12.094 -1.714 7.32 1 88 137 ILE B CA 1
ATOM 2448 C C . ILE B 1 137 ? -12.18 -0.397 8.086 1 88 137 ILE B C 1
ATOM 2450 O O . ILE B 1 137 ? -12.086 -0.382 9.32 1 88 137 ILE B O 1
ATOM 2454 N N . HIS B 1 138 ? -12.398 0.709 7.395 1 88.31 138 HIS B N 1
ATOM 2455 C CA . HIS B 1 138 ? -12.656 2.004 8.016 1 88.31 138 HIS B CA 1
ATOM 2456 C C . HIS B 1 138 ? -13.578 2.857 7.145 1 88.31 138 HIS B C 1
ATOM 2458 O O . HIS B 1 138 ? -13.867 2.496 6 1 88.31 138 HIS B O 1
ATOM 2464 N N . ASP B 1 139 ? -14.039 3.939 7.723 1 86.62 139 ASP B N 1
ATOM 2465 C CA . ASP B 1 139 ? -14.906 4.844 6.977 1 86.62 139 ASP B CA 1
ATOM 2466 C C . ASP B 1 139 ? -14.406 6.285 7.066 1 86.62 139 ASP B C 1
ATOM 2468 O O . ASP B 1 139 ? -15.18 7.227 6.898 1 86.62 139 ASP B O 1
ATOM 2472 N N . LYS B 1 140 ? -13.156 6.41 7.32 1 86.75 140 LYS B N 1
ATOM 2473 C CA . LYS B 1 140 ? -12.578 7.742 7.469 1 86.75 140 LYS B CA 1
ATOM 2474 C C . LYS B 1 140 ? -12.461 8.445 6.117 1 86.75 140 LYS B C 1
ATOM 2476 O O . LYS B 1 140 ? -12.125 7.812 5.109 1 86.75 140 LYS B O 1
ATOM 2481 N N . PRO B 1 141 ? -12.656 9.719 6.086 1 85.94 141 PRO B N 1
ATOM 2482 C CA . PRO B 1 141 ? -12.508 10.461 4.836 1 85.94 141 PRO B CA 1
ATOM 2483 C C . PRO B 1 141 ? -11.078 10.469 4.312 1 85.94 141 PRO B C 1
ATOM 2485 O O . PRO B 1 141 ? -10.125 10.516 5.102 1 85.94 141 PRO B O 1
ATOM 2488 N N . VAL B 1 142 ? -10.977 10.359 3.008 1 85.81 142 VAL B N 1
ATOM 2489 C CA . VAL B 1 142 ? -9.695 10.414 2.314 1 85.81 142 VAL B CA 1
ATOM 2490 C C . VAL B 1 142 ? -9.727 11.516 1.254 1 85.81 142 VAL B C 1
ATOM 2492 O O . VAL B 1 142 ? -10.641 11.555 0.423 1 85.81 142 VAL B O 1
ATOM 2495 N N . CYS B 1 143 ? -8.672 12.422 1.365 1 82.75 143 CYS B N 1
ATOM 2496 C CA . CYS B 1 143 ? -8.602 13.531 0.419 1 82.75 143 CYS B CA 1
ATOM 2497 C C . CYS B 1 143 ? -7.223 13.609 -0.229 1 82.75 143 CYS B C 1
ATOM 2499 O O . CYS B 1 143 ? -6.219 13.273 0.398 1 82.75 143 CYS B O 1
ATOM 2501 N N . VAL B 1 144 ? -7.191 14 -1.465 1 81.06 144 VAL B N 1
ATOM 2502 C CA . VAL B 1 144 ? -5.938 14.242 -2.168 1 81.06 144 VAL B CA 1
ATOM 2503 C C . VAL B 1 144 ? -5.82 15.727 -2.521 1 81.06 144 VAL B C 1
ATOM 2505 O O . VAL B 1 144 ? -6.691 16.281 -3.193 1 81.06 144 VAL B O 1
ATOM 2508 N N . ALA B 1 145 ? -4.824 16.328 -1.864 1 75.44 145 ALA B N 1
ATOM 2509 C CA . ALA B 1 145 ? -4.547 17.734 -2.156 1 75.44 145 ALA B CA 1
ATOM 2510 C C . ALA B 1 145 ? -3.479 17.875 -3.238 1 75.44 145 ALA B C 1
ATOM 2512 O O . ALA B 1 145 ? -2.326 18.203 -2.945 1 75.44 145 ALA B O 1
ATOM 2513 N N . ASN B 1 146 ? -3.734 17.266 -4.348 1 68.5 146 ASN B N 1
ATOM 2514 C CA . ASN B 1 146 ? -2.766 17.312 -5.438 1 68.5 146 ASN B CA 1
ATOM 2515 C C . ASN B 1 146 ? -3.383 17.906 -6.703 1 68.5 146 ASN B C 1
ATOM 2517 O O . ASN B 1 146 ? -4.605 17.969 -6.828 1 68.5 146 ASN B O 1
ATOM 2521 N N . LYS B 1 147 ? -2.525 18.516 -7.477 1 62.97 147 LYS B N 1
ATOM 2522 C CA . LYS B 1 147 ? -2.977 19.109 -8.734 1 62.97 147 LYS B CA 1
ATOM 2523 C C . LYS B 1 147 ? -3.449 18.031 -9.703 1 62.97 147 LYS B C 1
ATOM 2525 O O . LYS B 1 147 ? -2.912 16.922 -9.727 1 62.97 147 LYS B O 1
ATOM 2530 N N . PRO B 1 148 ? -4.492 18.281 -10.484 1 62.62 148 PRO B N 1
ATOM 2531 C CA . PRO B 1 148 ? -5.078 17.312 -11.406 1 62.62 148 PRO B CA 1
ATOM 2532 C C . PRO B 1 148 ? -4.039 16.656 -12.312 1 62.62 148 PRO B C 1
ATOM 2534 O O . PRO B 1 148 ? -4.191 15.5 -12.695 1 62.62 148 PRO B O 1
ATOM 2537 N N . LYS B 1 149 ? -2.973 17.359 -12.516 1 64.62 149 LYS B N 1
ATOM 2538 C CA . LYS B 1 149 ? -2.037 16.781 -13.477 1 64.62 149 LYS B CA 1
ATOM 2539 C C . LYS B 1 149 ? -0.757 16.312 -12.789 1 64.62 149 LYS B C 1
ATOM 2541 O O . LYS B 1 149 ? 0.257 16.078 -13.453 1 64.62 149 LYS B O 1
ATOM 2546 N N . SER B 1 150 ? -1.034 16.078 -11.586 1 67.75 150 SER B N 1
ATOM 2547 C CA . SER B 1 150 ? 0.131 15.562 -10.883 1 67.75 150 SER B CA 1
ATOM 2548 C C . SER B 1 150 ? 0.301 14.062 -11.133 1 67.75 150 SER B C 1
ATOM 2550 O O . SER B 1 150 ? -0.662 13.375 -11.469 1 67.75 150 SER B O 1
ATOM 2552 N N . PRO B 1 151 ? 1.559 13.609 -11.031 1 65.88 151 PRO B N 1
ATOM 2553 C CA . PRO B 1 151 ? 1.8 12.172 -11.211 1 65.88 151 PRO B CA 1
ATOM 2554 C C . PRO B 1 151 ? 0.924 11.312 -10.305 1 65.88 151 PRO B C 1
ATOM 2556 O O . PRO B 1 151 ? 0.395 10.289 -10.742 1 65.88 151 PRO B O 1
ATOM 2559 N N . LEU B 1 152 ? 0.741 11.727 -9.125 1 70.69 152 LEU B N 1
ATOM 2560 C CA . LEU B 1 152 ? -0.1 11.008 -8.172 1 70.69 152 LEU B CA 1
ATOM 2561 C C . LEU B 1 152 ? -1.541 10.938 -8.672 1 70.69 152 LEU B C 1
ATOM 2563 O O . LEU B 1 152 ? -2.152 9.867 -8.672 1 70.69 152 LEU B O 1
ATOM 2567 N N . MET B 1 153 ? -1.988 12.062 -9.164 1 69.62 153 MET B N 1
ATOM 2568 C CA . MET B 1 153 ? -3.377 12.117 -9.609 1 69.62 153 MET B CA 1
ATOM 2569 C C . MET B 1 153 ? -3.562 11.336 -10.906 1 69.62 153 MET B C 1
ATOM 2571 O O . MET B 1 153 ? -4.605 10.719 -11.117 1 69.62 153 MET B O 1
ATOM 2575 N N . MET B 1 154 ? -2.58 11.445 -11.672 1 69.5 154 MET B N 1
ATOM 2576 C CA . MET B 1 154 ? -2.656 10.695 -12.914 1 69.5 154 MET B CA 1
ATOM 2577 C C . MET B 1 154 ? -2.66 9.188 -12.648 1 69.5 154 MET B C 1
ATOM 2579 O O . MET B 1 154 ? -3.414 8.445 -13.273 1 69.5 154 MET B O 1
ATOM 2583 N N . ALA B 1 155 ? -1.832 8.844 -11.727 1 71.31 155 ALA B N 1
ATOM 2584 C CA . ALA B 1 155 ? -1.807 7.438 -11.344 1 71.31 155 ALA B CA 1
ATOM 2585 C C . ALA B 1 155 ? -3.15 7.004 -10.758 1 71.31 155 ALA B C 1
ATOM 2587 O O . ALA B 1 155 ? -3.684 5.953 -11.133 1 71.31 155 ALA B O 1
ATOM 2588 N N . LEU B 1 156 ? -3.674 7.809 -9.977 1 72.19 156 LEU B N 1
ATOM 2589 C CA . LEU B 1 156 ? -4.953 7.504 -9.344 1 72.19 156 LEU B CA 1
ATOM 2590 C C . LEU B 1 156 ? -6.07 7.461 -10.383 1 72.19 156 LEU B C 1
ATOM 2592 O O . LEU B 1 156 ? -6.934 6.582 -10.336 1 72.19 156 LEU B O 1
ATOM 2596 N N . SER B 1 157 ? -6.008 8.453 -11.25 1 68.69 157 SER B N 1
ATOM 2597 C CA . SER B 1 157 ? -7.023 8.523 -12.297 1 68.69 157 SER B CA 1
ATOM 2598 C C . SER B 1 157 ? -6.996 7.273 -13.172 1 68.69 157 SER B C 1
ATOM 2600 O O . SER B 1 157 ? -8.047 6.762 -13.562 1 68.69 157 SER B O 1
ATOM 2602 N N . SER B 1 158 ? -5.848 6.887 -13.477 1 67.56 158 SER B N 1
ATOM 2603 C CA . SER B 1 158 ? -5.711 5.688 -14.297 1 67.56 158 SER B CA 1
ATOM 2604 C C . SER B 1 158 ? -6.281 4.465 -13.586 1 67.56 158 SER B C 1
ATOM 2606 O O . SER B 1 158 ? -6.898 3.605 -14.219 1 67.56 158 SER B O 1
ATOM 2608 N N . LEU B 1 159 ? -6.07 4.426 -12.344 1 63.59 159 LEU B N 1
ATOM 2609 C CA . LEU B 1 159 ? -6.57 3.318 -11.539 1 63.59 159 LEU B CA 1
ATOM 2610 C C . LEU B 1 159 ? -8.094 3.334 -11.477 1 63.59 159 LEU B C 1
ATOM 2612 O O . LEU B 1 159 ? -8.734 2.289 -11.602 1 63.59 159 LEU B O 1
ATOM 2616 N N . LEU B 1 160 ? -8.617 4.504 -11.312 1 62.09 160 LEU B N 1
ATOM 2617 C CA . LEU B 1 160 ? -10.07 4.648 -11.203 1 62.09 160 LEU B CA 1
ATOM 2618 C C . LEU B 1 160 ? -10.75 4.277 -12.516 1 62.09 160 LEU B C 1
ATOM 2620 O O . LEU B 1 160 ? -11.852 3.717 -12.516 1 62.09 160 LEU B O 1
ATOM 2624 N N . SER B 1 161 ? -10.062 4.605 -13.508 1 60.97 161 SER B N 1
ATOM 2625 C CA . SER B 1 161 ? -10.648 4.324 -14.812 1 60.97 161 SER B CA 1
ATOM 2626 C C . SER B 1 161 ? -10.672 2.826 -15.102 1 60.97 161 SER B C 1
ATOM 2628 O O . SER B 1 161 ? -11.516 2.348 -15.859 1 60.97 161 SER B O 1
ATOM 2630 N N . ALA B 1 162 ? -9.766 2.168 -14.617 1 54.88 162 ALA B N 1
ATOM 2631 C CA . ALA B 1 162 ? -9.656 0.736 -14.883 1 54.88 162 ALA B CA 1
ATOM 2632 C C . ALA B 1 162 ? -10.602 -0.065 -13.992 1 54.88 162 ALA B C 1
ATOM 2634 O O . ALA B 1 162 ? -10.977 -1.19 -14.336 1 54.88 162 ALA B O 1
ATOM 2635 N N . THR B 1 163 ? -10.703 0.476 -12.82 1 52.44 163 THR B N 1
ATOM 2636 C CA . THR B 1 163 ? -11.555 -0.261 -11.883 1 52.44 163 THR B CA 1
ATOM 2637 C C . THR B 1 163 ? -12.992 0.232 -11.953 1 52.44 163 THR B C 1
ATOM 2639 O O . THR B 1 163 ? -13.242 1.389 -12.297 1 52.44 163 THR B O 1
ATOM 2642 N N . SER B 1 164 ? -13.992 -0.565 -12.383 1 46.34 164 SER B N 1
ATOM 2643 C CA . SER B 1 164 ? -15.398 -0.196 -12.266 1 46.34 164 SER B CA 1
ATOM 2644 C C . SER B 1 164 ? -15.656 0.571 -10.969 1 46.34 164 SER B C 1
ATOM 2646 O O . SER B 1 164 ? -16.781 0.586 -10.469 1 46.34 164 SER B O 1
ATOM 2648 N N . LEU B 1 165 ? -14.789 0.876 -10.352 1 44.25 165 LEU B N 1
ATOM 2649 C CA . LEU B 1 165 ? -14.953 1.565 -9.078 1 44.25 165 LEU B CA 1
ATOM 2650 C C . LEU B 1 165 ? -15.703 2.879 -9.266 1 44.25 165 LEU B C 1
ATOM 2652 O O . LEU B 1 165 ? -15.82 3.672 -8.328 1 44.25 165 LEU B O 1
ATOM 2656 N N . SER B 1 166 ? -16 3.283 -10.453 1 42.09 166 SER B N 1
ATOM 2657 C CA . SER B 1 166 ? -16.859 4.457 -10.602 1 42.09 166 SER B CA 1
ATOM 2658 C C . SER B 1 166 ? -17.984 4.457 -9.578 1 42.09 166 SER B C 1
ATOM 2660 O O . SER B 1 166 ? -18.578 5.496 -9.312 1 42.09 166 SER B O 1
ATOM 2662 N N . GLN B 1 167 ? -18.312 3.328 -9.211 1 39.81 167 GLN B N 1
ATOM 2663 C CA . GLN B 1 167 ? -19.562 3.377 -8.484 1 39.81 167 GLN B CA 1
ATOM 2664 C C . GLN B 1 167 ? -19.344 3.732 -7.02 1 39.81 167 GLN B C 1
ATOM 2666 O O . GLN B 1 167 ? -20.297 4.023 -6.293 1 39.81 167 GLN B O 1
ATOM 2671 N N . HIS B 1 168 ? -18.188 3.521 -6.512 1 39.47 168 HIS B N 1
ATOM 2672 C CA . HIS B 1 168 ? -18.281 3.717 -5.07 1 39.47 168 HIS B CA 1
ATOM 2673 C C . HIS B 1 168 ? -18.031 5.176 -4.695 1 39.47 168 HIS B C 1
ATOM 2675 O O . HIS B 1 168 ? -17.125 5.809 -5.223 1 39.47 168 HIS B O 1
ATOM 2681 N N . GLN B 1 169 ? -18.938 5.887 -4.172 1 41.78 169 GLN B N 1
ATOM 2682 C CA . GLN B 1 169 ? -19.125 7.195 -3.553 1 41.78 169 GLN B CA 1
ATOM 2683 C C . GLN B 1 169 ? -17.859 7.637 -2.807 1 41.78 169 GLN B C 1
ATOM 2685 O O . GLN B 1 169 ? -17.625 8.836 -2.641 1 41.78 169 GLN B O 1
ATOM 2690 N N . THR B 1 170 ? -17.219 6.738 -2.35 1 42.38 170 THR B N 1
ATOM 2691 C CA . THR B 1 170 ? -16.156 7.109 -1.422 1 42.38 170 THR B CA 1
ATOM 2692 C C . THR B 1 170 ? -15.086 7.926 -2.133 1 42.38 170 THR B C 1
ATOM 2694 O O . THR B 1 170 ? -14.523 8.859 -1.56 1 42.38 170 THR B O 1
ATOM 2697 N N . LEU B 1 171 ? -14.797 7.574 -3.4 1 46.06 171 LEU B N 1
ATOM 2698 C CA . LEU B 1 171 ? -13.789 8.32 -4.145 1 46.06 171 LEU B CA 1
ATOM 2699 C C . LEU B 1 171 ? -14.273 9.734 -4.445 1 46.06 171 LEU B C 1
ATOM 2701 O O . LEU B 1 171 ? -13.461 10.664 -4.559 1 46.06 171 LEU B O 1
ATOM 2705 N N . LYS B 1 172 ? -15.531 9.828 -4.691 1 42.44 172 LYS B N 1
ATOM 2706 C CA . LYS B 1 172 ? -16.031 11.18 -4.918 1 42.44 172 LYS B CA 1
ATOM 2707 C C . LYS B 1 172 ? -15.539 12.141 -3.84 1 42.44 172 LYS B C 1
ATOM 2709 O O . LYS B 1 172 ? -15.266 13.305 -4.121 1 42.44 172 LYS B O 1
ATOM 2714 N N . ASN B 1 173 ? -15.484 11.562 -2.709 1 43.91 173 ASN B N 1
ATOM 2715 C CA . ASN B 1 173 ? -15.031 12.477 -1.659 1 43.91 173 ASN B CA 1
ATOM 2716 C C . ASN B 1 173 ? -13.508 12.609 -1.649 1 43.91 173 ASN B C 1
ATOM 2718 O O . ASN B 1 173 ? -12.961 13.43 -0.914 1 43.91 173 ASN B O 1
ATOM 2722 N N . LEU B 1 174 ? -12.875 11.688 -2.252 1 46.88 174 LEU B N 1
ATOM 2723 C CA . LEU B 1 174 ? -11.422 11.578 -2.232 1 46.88 174 LEU B CA 1
ATOM 2724 C C . LEU B 1 174 ? -10.773 12.781 -2.898 1 46.88 174 LEU B C 1
ATOM 2726 O O . LEU B 1 174 ? -9.742 13.281 -2.43 1 46.88 174 LEU B O 1
ATOM 2730 N N . PHE B 1 175 ? -11.266 13.148 -4.078 1 44.91 175 PHE B N 1
ATOM 2731 C CA . PHE B 1 175 ? -10.555 14.117 -4.906 1 44.91 175 PHE B CA 1
ATOM 2732 C C . PHE B 1 175 ? -11.016 15.531 -4.598 1 44.91 175 PHE B C 1
ATOM 2734 O O . PHE B 1 175 ? -11.242 16.328 -5.508 1 44.91 175 PHE B O 1
ATOM 2741 N N . LYS B 1 176 ? -11.562 15.664 -3.537 1 42.69 176 LYS B N 1
ATOM 2742 C CA . LYS B 1 176 ? -12.023 17.031 -3.389 1 42.69 176 LYS B CA 1
ATOM 2743 C C . LYS B 1 176 ? -10.852 17.984 -3.111 1 42.69 176 LYS B C 1
ATOM 2745 O O . LYS B 1 176 ? -9.891 17.594 -2.449 1 42.69 176 LYS B O 1
ATOM 2750 N N . ASN B 1 177 ? -10.711 18.922 -3.85 1 41.47 177 ASN B N 1
ATOM 2751 C CA . ASN B 1 177 ? -9.766 20.031 -3.723 1 41.47 177 ASN B CA 1
ATOM 2752 C C . ASN B 1 177 ? -9.602 20.469 -2.268 1 41.47 177 ASN B C 1
ATOM 2754 O O . ASN B 1 177 ? -10.555 20.422 -1.488 1 41.47 177 ASN B O 1
ATOM 2758 N N . LEU B 1 178 ? -8.344 20.484 -1.696 1 42 178 LEU B N 1
ATOM 2759 C CA . LEU B 1 178 ? -8.039 20.891 -0.332 1 42 178 LEU B CA 1
ATOM 2760 C C . LEU B 1 178 ? -8.984 22 0.122 1 42 178 LEU B C 1
ATOM 2762 O O . LEU B 1 178 ? -9.453 22 1.262 1 42 178 LEU B O 1
ATOM 2766 N N . ARG B 1 179 ? -8.898 23.078 -0.609 1 40.53 179 ARG B N 1
ATOM 2767 C CA . ARG B 1 179 ? -9.594 24.281 -0.164 1 40.53 179 ARG B CA 1
ATOM 2768 C C . ARG B 1 179 ? -11.078 24.016 0.063 1 40.53 179 ARG B C 1
ATOM 2770 O O . ARG B 1 179 ? -11.656 24.469 1.053 1 40.53 179 ARG B O 1
ATOM 2777 N N . SER B 1 180 ? -11.617 23.75 -1.002 1 40.22 180 SER B N 1
ATOM 2778 C CA . SER B 1 180 ? -13.07 23.719 -0.872 1 40.22 180 SER B CA 1
ATOM 2779 C C . SER B 1 180 ? -13.523 22.5 -0.07 1 40.22 180 SER B C 1
ATOM 2781 O O . SER B 1 180 ? -14.414 22.609 0.777 1 40.22 180 SER B O 1
ATOM 2783 N N . THR B 1 181 ? -13.258 21.266 -0.58 1 42.38 181 THR B N 1
ATOM 2784 C CA . THR B 1 181 ? -14.047 20.062 -0.278 1 42.38 181 THR B CA 1
ATOM 2785 C C . THR B 1 181 ? -13.406 19.266 0.848 1 42.38 181 THR B C 1
ATOM 2787 O O . THR B 1 181 ? -14.102 18.75 1.726 1 42.38 181 THR B O 1
ATOM 2790 N N . CYS B 1 182 ? -12.117 18.906 0.683 1 44.78 182 CYS B N 1
ATOM 2791 C CA . CYS B 1 182 ? -11.727 17.938 1.692 1 44.78 182 CYS B CA 1
ATOM 2792 C C . CYS B 1 182 ? -12.039 18.438 3.094 1 44.78 182 CYS B C 1
ATOM 2794 O O . CYS B 1 182 ? -12.617 17.719 3.908 1 44.78 182 CYS B O 1
ATOM 2796 N N . LEU B 1 183 ? -11.406 19.656 3.35 1 43.94 183 LEU B N 1
ATOM 2797 C CA . LEU B 1 183 ? -11.578 20.188 4.691 1 43.94 183 LEU B CA 1
ATOM 2798 C C . LEU B 1 183 ? -13.023 20.625 4.918 1 43.94 183 LEU B C 1
ATOM 2800 O O . LEU B 1 183 ? -13.492 20.672 6.059 1 43.94 183 LEU B O 1
ATOM 2804 N N . CYS B 1 184 ? -13.57 20.891 3.783 1 41.47 184 CYS B N 1
ATOM 2805 C CA . CYS B 1 184 ? -14.984 21.188 3.994 1 41.47 184 CYS B CA 1
ATOM 2806 C C . CYS B 1 184 ? -15.734 19.953 4.473 1 41.47 184 CYS B C 1
ATOM 2808 O O . CYS B 1 184 ? -16.719 20.062 5.215 1 41.47 184 CYS B O 1
ATOM 2810 N N . MET B 1 185 ? -15.344 18.922 3.971 1 39.66 185 MET B N 1
ATOM 2811 C CA . MET B 1 185 ? -16.047 17.719 4.434 1 39.66 185 MET B CA 1
ATOM 2812 C C . MET B 1 185 ? -15.805 17.5 5.922 1 39.66 185 MET B C 1
ATOM 2814 O O . MET B 1 185 ? -16.5 16.688 6.551 1 39.66 185 MET B O 1
ATOM 2818 N N . MET B 1 186 ? -14.781 18.062 6.328 1 38.88 186 MET B N 1
ATOM 2819 C CA . MET B 1 186 ? -14.484 17.906 7.75 1 38.88 186 MET B CA 1
ATOM 2820 C C . MET B 1 186 ? -15.375 18.812 8.594 1 38.88 186 MET B C 1
ATOM 2822 O O . MET B 1 186 ? -15.352 18.75 9.82 1 38.88 186 MET B O 1
ATOM 2826 N N . GLU B 1 187 ? -16.094 19.625 7.883 1 40.25 187 GLU B N 1
ATOM 2827 C CA . GLU B 1 187 ? -17.062 20.453 8.594 1 40.25 187 GLU B CA 1
ATOM 2828 C C . GLU B 1 187 ? -18.422 19.75 8.664 1 40.25 187 GLU B C 1
ATOM 2830 O O . GLU B 1 187 ? -18.797 19.016 7.746 1 40.25 187 GLU B O 1
#

InterPro domains:
  IPR005269 Cytokinin riboside 5'-monophosphate phosphoribohydrolase LOG [TIGR00730] (14-146)
  IPR031100 LOG family [PF03641] (58-149)

Nearest PDB structures (foldseek):
  1ydh-assembly1_B  TM=9.673E-01  e=5.546E-21  Arabidopsis thaliana
  5zbk-assembly1_A-2  TM=9.320E-01  e=2.271E-17  Pseudomonas aeruginosa PAO1
  5zbj-assembly1_A-2  TM=9.243E-01  e=1.295E-16  Pseudomonas aeruginosa PAO1
  5its-assembly2_C  TM=9.006E-01  e=1.907E-16  Corynebacterium glutamicum ATCC 13032
  5zbl-assembly1_B  TM=8.704E-01  e=1.676E-16  Corynebacterium glutamicum ATCC 13032

Foldseek 3Di:
DDPPPLPLQAFPWAEEEEFAALAQDPDPVLLVLLLVLLVVCLSNQHAYEYQFFCHHSRVSNQVSNVVSPHAYEHEYEPVCCVPRHPDDTDHHYHYDNDDVVSLVVSVVPTQAYEYGYYDPVRLVSLVVVVVCCVVVVDVGAAEYQYDCPGPSNVVVVVVPVPDPPVPDPRCVQHHDHPPPGVSVVSD/DDPPPLPLQAFPWAEEEEFAALAQDPDPVLLVLLLVLLVVCLSNQHAYEYQFFCHHSVVSNQVSNVVSPHAYEHEYEPVCCVPRHPDDTDHHYHYDNDDVVSLVVSVVPTQAYEYGDYDPVRLVSLVVVVVCCVVVVDVGAAEYQYDCPGPSNVVVVVVCVVDVCVPDPRVVQHHDHSPPGVVVVSD

Secondary structure (DSSP, 8-state):
-----------S-SEEEEE--SS--S-HHHHHHHHHHHHHHHHTTPEEEE---SSHHHHHHHHHHHHTT--EEEEEEHHHHHHH-SS---SEEEEESSHHHHHHHHHHT-SEEEE-S--HHHHHHHHHHHHHHHTTS----EEE-S-TTSHHHHHHHHHHHHSSGGG-TTTTTTT--IIIIITTTT-/-----------S-SEEEEE--SS--S-HHHHHHHHHHHHHHHHTTPEEEE---SSHHHHHHHHHHHHTT--EEEEEEHHHHHHH-SS---SEEEEESSHHHHHHHHHHT-SEEEE-S--HHHHHHHHHHHHHHHTTS----EEE---TTSHHHHHHHHHHHHSSGGG-TTGGGTT--IIIIITTTT-

pLDDT: mean 79.39, std 20.69, range [28.45, 98.69]